Protein AF-A0A9W9PP58-F1 (afdb_monomer_lite)

Foldseek 3Di:
DVLVLVVQQLLQQQCCVVCVVVVNCVVPHNDRQVPPPCSSVVVVVLVVQQVCCVVPVDHPDQAKHKAWDWDFDDPDDPDDQDPVQVSNWDQDPVRTITGTFWMWIKGQLDDDPVQVPDPVNPPDSVLSNQEIETPDITTRPSVPCNSVCVVVVRVVVVVVVSVVVNHDYDYDDDPDDPDDDDDDPPPPPDPDPDDDD

Secondary structure (DSSP, 8-state):
-HHHHHHHHHHHHHHHHHHHHTT-GGGT-SS-GGGSTTHHHHHHHHHHHHHHHHHHS--SSTTEEEEEEEEE--TT-SS---HHHHHTPEEPTTS-EEEEEEEEEEEET---HHHHT-TTT---GGGGGGEEEEEEEEE-STTGGGGTTHHHHHHHHHHHHHHHTT-EEE-------SSS--------SS--SS---

Structure (mmCIF, N/CA/C/O backbone):
data_AF-A0A9W9PP58-F1
#
_entry.id   AF-A0A9W9PP58-F1
#
loop_
_atom_site.group_PDB
_atom_site.id
_atom_site.type_symbol
_atom_site.label_atom_id
_atom_site.label_alt_id
_atom_site.label_comp_id
_atom_site.label_asym_id
_atom_site.label_entity_id
_atom_site.label_seq_id
_atom_site.pdbx_PDB_ins_code
_atom_site.Cartn_x
_atom_site.Cartn_y
_atom_site.Cartn_z
_atom_site.occupancy
_atom_site.B_iso_or_equiv
_atom_site.auth_seq_id
_atom_site.auth_comp_id
_atom_site.auth_asym_id
_atom_site.auth_atom_id
_atom_site.pdbx_PDB_model_num
ATOM 1 N N . MET A 1 1 ? 12.770 6.954 2.298 1.00 73.44 1 MET A N 1
ATOM 2 C CA . MET A 1 1 ? 11.628 7.875 2.452 1.00 73.44 1 MET A CA 1
ATOM 3 C C . MET A 1 1 ? 11.273 8.575 1.147 1.00 73.44 1 MET A C 1
ATOM 5 O O . MET A 1 1 ? 10.207 8.297 0.633 1.00 73.44 1 MET A O 1
ATOM 9 N N . GLU A 1 2 ? 12.133 9.418 0.557 1.00 80.69 2 GLU A N 1
ATOM 10 C CA . GLU A 1 2 ? 11.811 10.077 -0.731 1.00 80.69 2 GLU A CA 1
ATOM 11 C C . GLU A 1 2 ? 11.555 9.070 -1.866 1.00 80.69 2 GLU A C 1
ATOM 13 O O . GLU A 1 2 ? 10.527 9.140 -2.529 1.00 80.69 2 GLU A O 1
ATOM 18 N N . ARG A 1 3 ? 12.417 8.051 -2.003 1.00 83.25 3 ARG A N 1
ATOM 19 C CA . ARG A 1 3 ? 12.207 6.946 -2.960 1.00 83.25 3 ARG A CA 1
ATOM 20 C C . ARG A 1 3 ? 10.898 6.187 -2.729 1.00 83.25 3 ARG A C 1
ATOM 22 O O . ARG A 1 3 ? 10.257 5.806 -3.702 1.00 83.25 3 ARG A O 1
ATOM 29 N N . ASP A 1 4 ? 10.500 6.010 -1.467 1.00 85.94 4 ASP A N 1
ATOM 30 C CA . ASP A 1 4 ? 9.260 5.317 -1.096 1.00 85.94 4 ASP A CA 1
ATOM 31 C C . ASP A 1 4 ? 8.032 6.143 -1.494 1.00 85.94 4 ASP A C 1
ATOM 33 O O . ASP A 1 4 ? 7.050 5.589 -1.972 1.00 85.94 4 ASP A O 1
ATOM 37 N N . ILE A 1 5 ? 8.093 7.473 -1.356 1.00 87.19 5 ILE A N 1
ATOM 38 C CA . ILE A 1 5 ? 7.021 8.378 -1.797 1.00 87.19 5 ILE A CA 1
ATOM 39 C C . ILE A 1 5 ? 6.877 8.311 -3.307 1.00 87.19 5 ILE A C 1
ATOM 41 O O . ILE A 1 5 ? 5.770 8.105 -3.798 1.00 87.19 5 ILE A O 1
ATOM 45 N N . THR A 1 6 ? 7.983 8.457 -4.038 1.00 89.69 6 THR A N 1
ATOM 46 C CA . THR A 1 6 ? 7.958 8.384 -5.500 1.00 89.69 6 THR A CA 1
ATOM 47 C C . THR A 1 6 ? 7.423 7.030 -5.955 1.00 89.69 6 THR A C 1
ATOM 49 O O . THR A 1 6 ? 6.577 6.989 -6.843 1.00 89.69 6 THR A O 1
ATOM 52 N N . PHE A 1 7 ? 7.839 5.937 -5.304 1.00 89.38 7 PHE A N 1
ATOM 53 C CA . PHE A 1 7 ? 7.316 4.599 -5.575 1.00 89.38 7 PHE A CA 1
ATOM 54 C C . PHE A 1 7 ? 5.805 4.511 -5.330 1.00 89.38 7 PHE A C 1
ATOM 56 O O . PHE A 1 7 ? 5.073 4.059 -6.206 1.00 89.38 7 PHE A O 1
ATOM 63 N N . ILE A 1 8 ? 5.321 4.959 -4.168 1.00 89.06 8 ILE A N 1
ATOM 64 C CA . ILE A 1 8 ? 3.900 4.888 -3.803 1.00 89.06 8 ILE A CA 1
ATOM 65 C C . ILE A 1 8 ? 3.042 5.716 -4.762 1.00 89.06 8 ILE A C 1
ATOM 67 O O . ILE A 1 8 ? 2.027 5.222 -5.249 1.00 89.06 8 ILE A O 1
ATOM 71 N N . VAL A 1 9 ? 3.443 6.957 -5.049 1.00 90.62 9 VAL A N 1
ATOM 72 C CA . VAL A 1 9 ? 2.706 7.853 -5.955 1.00 90.62 9 VAL A CA 1
ATOM 73 C C . VAL A 1 9 ? 2.684 7.275 -7.370 1.00 90.62 9 VAL A C 1
ATOM 75 O O . VAL A 1 9 ? 1.607 7.121 -7.939 1.00 90.62 9 VAL A O 1
ATOM 78 N N . SER A 1 10 ? 3.841 6.855 -7.892 1.00 91.25 10 SER A N 1
ATOM 79 C CA . SER A 1 10 ? 3.945 6.220 -9.212 1.00 91.25 10 SER A CA 1
ATOM 80 C C . SER A 1 10 ? 3.099 4.945 -9.303 1.00 91.25 10 SER A C 1
ATOM 82 O O . SER A 1 10 ? 2.363 4.740 -10.265 1.00 91.25 10 SER A O 1
ATOM 84 N N . THR A 1 11 ? 3.116 4.116 -8.257 1.00 89.75 11 THR A N 1
ATOM 85 C CA . THR A 1 11 ? 2.314 2.888 -8.176 1.00 89.75 11 THR A CA 1
ATOM 86 C C . THR A 1 11 ? 0.814 3.181 -8.142 1.00 89.75 11 THR A C 1
ATOM 88 O O . THR A 1 11 ? 0.031 2.447 -8.734 1.00 89.75 11 THR A O 1
ATOM 91 N N . PHE A 1 12 ? 0.377 4.251 -7.476 1.00 89.44 12 PHE A N 1
ATOM 92 C CA . PHE A 1 12 ? -1.016 4.686 -7.551 1.00 89.44 12 PHE A CA 1
ATOM 93 C C . PHE A 1 12 ? -1.401 5.091 -8.976 1.00 89.44 12 PHE A C 1
ATOM 95 O O . PHE A 1 12 ? -2.409 4.611 -9.501 1.00 89.44 12 PHE A O 1
ATOM 102 N N . ASP A 1 13 ? -0.581 5.922 -9.617 1.00 90.50 13 ASP A N 1
ATOM 103 C CA . ASP A 1 13 ? -0.811 6.394 -10.983 1.00 90.50 13 ASP A CA 1
ATOM 104 C C . ASP A 1 13 ? -0.872 5.247 -11.996 1.00 90.50 13 ASP A C 1
ATOM 106 O O . ASP A 1 13 ? -1.750 5.226 -12.863 1.00 90.50 13 ASP A O 1
ATOM 110 N N . SER A 1 14 ? -0.028 4.229 -11.814 1.00 88.06 14 SER A N 1
ATOM 111 C CA . SER A 1 14 ? 0.052 3.045 -12.679 1.00 88.06 14 SER A CA 1
ATOM 112 C C . SER A 1 14 ? -1.235 2.220 -12.721 1.00 88.06 14 SER A C 1
ATOM 114 O O . SER A 1 14 ? -1.504 1.501 -13.688 1.00 88.06 14 SER A O 1
ATOM 116 N N . THR A 1 15 ? -2.082 2.328 -11.699 1.00 86.69 15 THR A N 1
ATOM 117 C CA . THR A 1 15 ? -3.359 1.603 -11.651 1.00 86.69 15 THR A CA 1
ATOM 118 C C . THR A 1 15 ? -4.527 2.344 -12.286 1.00 86.69 15 THR A C 1
ATOM 120 O O . THR A 1 15 ? -5.534 1.704 -12.589 1.00 86.69 15 THR A O 1
ATOM 123 N N . LEU A 1 16 ? -4.426 3.659 -12.512 1.00 86.44 16 LEU A N 1
ATOM 124 C CA . LEU A 1 16 ? -5.565 4.465 -12.961 1.00 86.44 16 LEU A CA 1
ATOM 125 C C . LEU A 1 16 ? -6.105 3.985 -14.309 1.00 86.44 16 LEU A C 1
ATOM 127 O O . LEU A 1 16 ? -7.314 3.838 -14.471 1.00 86.44 16 LEU A O 1
ATOM 131 N N . GLN A 1 17 ? -5.211 3.644 -15.241 1.00 86.50 17 GLN A N 1
ATOM 132 C CA . GLN A 1 17 ? -5.600 3.079 -16.533 1.00 86.50 17 GLN A CA 1
ATOM 133 C C . GLN A 1 17 ? -6.333 1.741 -16.373 1.00 86.50 17 GLN A C 1
ATOM 135 O O . GLN A 1 17 ? -7.328 1.489 -17.048 1.00 86.50 17 GLN A O 1
ATOM 140 N N . PHE A 1 18 ? -5.865 0.875 -15.471 1.00 82.06 18 PHE A N 1
ATOM 141 C CA . PHE A 1 18 ? -6.527 -0.400 -15.210 1.00 82.06 18 PHE A CA 1
ATOM 142 C C . PHE A 1 18 ? -7.922 -0.193 -14.608 1.00 82.06 18 PHE A C 1
ATOM 144 O O . PHE A 1 18 ? -8.871 -0.837 -15.051 1.00 82.06 18 PHE A O 1
ATOM 151 N N . LEU A 1 19 ? -8.057 0.723 -13.642 1.00 79.69 19 LEU A N 1
ATOM 152 C CA . LEU A 1 19 ? -9.339 1.067 -13.026 1.00 79.69 19 LEU A CA 1
ATOM 153 C C . LEU A 1 19 ? -10.335 1.623 -14.047 1.00 79.69 19 LEU A C 1
ATOM 155 O O . LEU A 1 19 ? -11.513 1.280 -13.979 1.00 79.69 19 LEU A O 1
ATOM 159 N N . ASP A 1 20 ? -9.873 2.426 -15.003 1.00 82.88 20 ASP A N 1
ATOM 160 C CA . ASP A 1 20 ? -10.704 2.933 -16.095 1.00 82.88 20 ASP A CA 1
ATOM 161 C C . ASP A 1 20 ? -11.214 1.807 -17.004 1.00 82.88 20 ASP A C 1
ATOM 163 O O . ASP A 1 20 ? -12.420 1.679 -17.216 1.00 82.88 20 ASP A O 1
ATOM 167 N N . VAL A 1 21 ? -10.321 0.902 -17.425 1.00 83.94 21 VAL A N 1
ATOM 168 C CA . VAL A 1 21 ? -10.665 -0.257 -18.269 1.00 83.94 21 VAL A CA 1
ATOM 169 C C . VAL A 1 21 ? -11.718 -1.160 -17.622 1.00 83.94 21 VAL A C 1
ATOM 171 O O . VAL A 1 21 ? -12.601 -1.665 -18.314 1.00 83.94 21 VAL A O 1
ATOM 174 N N . ILE A 1 22 ? -11.660 -1.365 -16.302 1.00 83.25 22 ILE A N 1
ATOM 175 C CA . ILE A 1 22 ? -12.649 -2.187 -15.583 1.00 83.25 22 ILE A CA 1
ATOM 176 C C . ILE A 1 22 ? -13.894 -1.398 -15.142 1.00 83.25 22 ILE A C 1
ATOM 178 O O . ILE A 1 22 ? -14.696 -1.908 -14.358 1.00 83.25 22 ILE A O 1
ATOM 182 N N . GLY A 1 23 ? -14.053 -0.146 -15.589 1.00 80.94 23 GLY A N 1
ATOM 183 C CA . GLY A 1 23 ? -15.195 0.707 -15.247 1.00 80.94 23 GLY A CA 1
ATOM 184 C C . GLY A 1 23 ? -15.252 1.121 -13.772 1.00 80.94 23 GLY A C 1
ATOM 185 O O . GLY A 1 23 ? -16.317 1.456 -13.264 1.00 80.94 23 GLY A O 1
ATOM 186 N N . SER A 1 24 ? -14.120 1.080 -13.066 1.00 77.56 24 SER A N 1
ATOM 187 C CA . SER A 1 24 ? -13.983 1.432 -11.644 1.00 77.56 24 SER A CA 1
ATOM 188 C C . SER A 1 24 ? -13.243 2.758 -11.420 1.00 77.56 24 SER A C 1
ATOM 190 O O . SER A 1 24 ? -12.770 3.019 -10.314 1.00 77.56 24 SER A O 1
ATOM 192 N N . HIS A 1 25 ? -13.156 3.625 -12.436 1.00 75.62 25 HIS A N 1
ATOM 193 C CA . HIS A 1 25 ? -12.469 4.918 -12.328 1.00 75.62 25 HIS A CA 1
ATOM 194 C C . HIS A 1 25 ? -13.045 5.813 -11.219 1.00 75.62 25 HIS A C 1
ATOM 196 O O . HIS A 1 25 ? -12.297 6.570 -10.620 1.00 75.62 25 HIS A O 1
ATOM 202 N N . GLU A 1 26 ? -14.334 5.711 -10.872 1.00 77.44 26 GLU A N 1
ATOM 203 C CA . GLU A 1 26 ? -14.942 6.493 -9.778 1.00 77.44 26 GLU A CA 1
ATOM 204 C C . GLU A 1 26 ? -14.359 6.183 -8.389 1.00 77.44 26 GLU A C 1
ATOM 206 O O . GLU A 1 26 ? -14.566 6.948 -7.441 1.00 77.44 26 GLU A O 1
ATOM 211 N N . GLN A 1 27 ? -13.652 5.056 -8.237 1.00 73.62 27 GLN A N 1
ATOM 212 C CA . GLN A 1 27 ? -13.040 4.690 -6.964 1.00 73.62 27 GLN A CA 1
ATOM 213 C C . GLN A 1 27 ? -11.951 5.685 -6.594 1.00 73.62 27 GLN A C 1
ATOM 215 O O . GLN A 1 27 ? -11.967 6.216 -5.482 1.00 73.62 27 GLN A O 1
ATOM 220 N N . TRP A 1 28 ? -11.030 5.947 -7.523 1.00 80.38 28 TRP A N 1
ATOM 221 C CA . TRP A 1 28 ? -9.882 6.817 -7.288 1.00 80.38 28 TRP A CA 1
ATOM 222 C C . TRP A 1 28 ? -9.941 8.104 -8.102 1.00 80.38 28 TRP A C 1
ATOM 224 O O . TRP A 1 28 ? -9.225 9.028 -7.761 1.00 80.38 28 TRP A O 1
ATOM 234 N N . GLY A 1 29 ? -10.809 8.228 -9.100 1.00 83.38 29 GLY A N 1
ATOM 235 C CA . GLY A 1 29 ? -10.845 9.336 -10.055 1.00 83.38 29 GLY A CA 1
ATOM 236 C C . GLY A 1 29 ? -9.852 9.151 -11.206 1.00 83.38 29 GLY A C 1
ATOM 237 O O . GLY A 1 29 ? -9.049 8.224 -11.207 1.00 83.38 29 GLY A O 1
ATOM 238 N N . SER A 1 30 ? -9.894 10.058 -12.182 1.00 85.19 30 SER A N 1
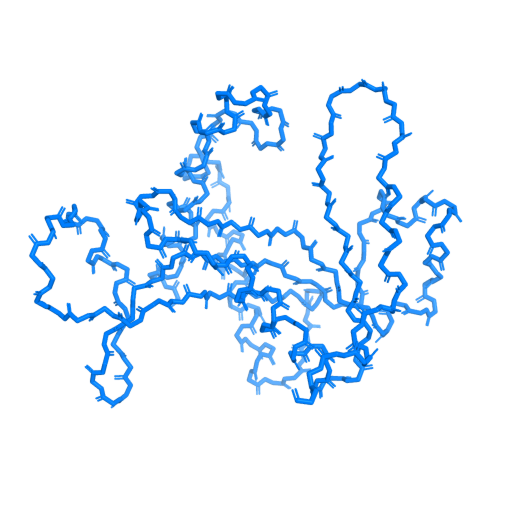ATOM 239 C CA . SER A 1 30 ? -9.046 10.024 -13.386 1.00 85.19 30 SER A CA 1
ATOM 240 C C . SER A 1 30 ? -7.800 10.912 -13.306 1.00 85.19 30 SER A C 1
ATOM 242 O O . SER A 1 30 ? -6.901 10.786 -14.131 1.00 85.19 30 SER A O 1
ATOM 244 N N . ILE A 1 31 ? -7.732 11.819 -12.327 1.00 89.06 31 ILE A N 1
ATOM 245 C CA . ILE A 1 31 ? -6.592 12.727 -12.150 1.00 89.06 31 ILE A CA 1
ATOM 246 C C . ILE A 1 31 ? -5.422 11.936 -11.553 1.00 89.06 31 ILE A C 1
ATOM 248 O O . ILE A 1 31 ? -5.609 11.345 -10.488 1.00 89.06 31 ILE A O 1
ATOM 252 N N . PRO A 1 32 ? -4.222 11.934 -12.149 1.00 90.44 32 PRO A N 1
ATOM 253 C CA . PRO A 1 32 ? -3.049 11.313 -11.541 1.00 90.44 32 PRO A CA 1
ATOM 254 C C . PRO A 1 32 ? -2.756 11.851 -10.136 1.00 90.44 32 PRO A C 1
ATOM 256 O O . PRO A 1 32 ? -2.812 13.056 -9.905 1.00 90.44 32 PRO A O 1
ATOM 259 N N . PHE A 1 33 ? -2.445 10.973 -9.190 1.00 88.75 33 PHE A N 1
ATOM 260 C CA . PHE A 1 33 ? -2.076 11.272 -7.812 1.00 88.75 33 PHE A CA 1
ATOM 261 C C . PHE A 1 33 ? -0.898 12.237 -7.705 1.00 88.75 33 PHE A C 1
ATOM 263 O O . PHE A 1 33 ? -0.947 13.120 -6.850 1.00 88.75 33 PHE A O 1
ATOM 270 N N . TYR A 1 34 ? 0.094 12.171 -8.600 1.00 88.62 34 TYR A N 1
ATOM 271 C CA . TYR A 1 34 ? 1.165 13.178 -8.632 1.00 88.62 34 TYR A CA 1
ATOM 272 C C . TYR A 1 34 ? 0.664 14.605 -8.932 1.00 88.62 34 TYR A C 1
ATOM 274 O O . TYR A 1 34 ? 1.328 15.579 -8.585 1.00 88.62 34 TYR A O 1
ATOM 282 N N . GLN A 1 35 ? -0.507 14.745 -9.564 1.00 92.12 35 GLN A N 1
ATOM 283 C CA . GLN A 1 35 ? -1.150 16.031 -9.855 1.00 92.12 35 GLN A CA 1
ATOM 284 C C . GLN A 1 35 ? -2.168 16.446 -8.779 1.00 92.12 35 GLN A C 1
ATOM 286 O O . GLN A 1 35 ? -2.711 17.552 -8.833 1.00 92.12 35 GLN A O 1
ATOM 291 N N . ARG A 1 36 ? -2.465 15.583 -7.797 1.00 89.81 36 ARG A N 1
ATOM 292 C CA . ARG A 1 36 ? -3.480 15.847 -6.766 1.00 89.81 36 ARG A CA 1
ATOM 293 C C . ARG A 1 36 ? -2.909 16.678 -5.628 1.00 89.81 36 ARG A C 1
ATOM 295 O O . ARG A 1 36 ? -2.652 16.148 -4.555 1.00 89.81 36 ARG A O 1
ATOM 302 N N . GLY A 1 37 ? -2.770 17.983 -5.851 1.00 86.44 37 GLY A N 1
ATOM 303 C CA . GLY A 1 37 ? -2.527 18.978 -4.800 1.00 86.44 37 GLY A CA 1
ATOM 304 C C . GLY A 1 37 ? -1.533 18.519 -3.726 1.00 86.44 37 GLY A C 1
ATOM 305 O O . GLY A 1 37 ? -0.350 18.338 -4.001 1.00 86.44 37 GLY A O 1
ATOM 306 N N . ASP A 1 38 ? -2.027 18.321 -2.502 1.00 87.75 38 ASP A N 1
ATOM 307 C CA . ASP A 1 38 ? -1.208 17.976 -1.338 1.00 87.75 38 ASP A CA 1
ATOM 308 C C . ASP A 1 38 ? -0.961 16.469 -1.136 1.00 87.75 38 ASP A C 1
ATOM 310 O O . ASP A 1 38 ? -0.286 16.104 -0.177 1.00 87.75 38 ASP A O 1
ATOM 314 N N . PHE A 1 39 ? -1.406 15.585 -2.038 1.00 84.12 39 PHE A N 1
ATOM 315 C CA . PHE A 1 39 ? -1.304 14.129 -1.862 1.00 84.12 39 PHE A CA 1
ATOM 316 C C . PHE A 1 39 ? 0.128 13.656 -1.569 1.00 84.12 39 PHE A C 1
ATOM 318 O O . PHE A 1 39 ? 0.357 12.918 -0.614 1.00 84.12 39 PHE A O 1
ATOM 325 N N . SER A 1 40 ? 1.129 14.117 -2.327 1.00 84.25 40 SER A N 1
ATOM 326 C CA . SER A 1 40 ? 2.530 13.747 -2.071 1.00 84.25 40 SER A CA 1
ATOM 327 C C . SER A 1 40 ? 3.032 14.239 -0.708 1.00 84.25 40 SER A C 1
ATOM 329 O O . SER A 1 40 ? 3.834 13.560 -0.067 1.00 84.25 40 SER A O 1
ATOM 331 N N . LYS A 1 41 ? 2.548 15.397 -0.238 1.00 85.88 41 LYS A N 1
ATOM 332 C CA . LYS A 1 41 ? 2.890 15.928 1.090 1.00 85.88 41 LYS A CA 1
ATOM 333 C C . LYS A 1 41 ? 2.205 15.124 2.192 1.00 85.88 41 LYS A C 1
ATOM 335 O O . LYS A 1 41 ? 2.852 14.783 3.176 1.00 85.88 41 LYS A O 1
ATOM 340 N N . GLU A 1 42 ? 0.930 14.780 2.019 1.00 84.50 42 GLU A N 1
ATOM 341 C CA . GLU A 1 42 ? 0.189 13.899 2.928 1.00 84.50 42 GLU A CA 1
ATOM 342 C C . GLU A 1 42 ? 0.849 12.522 3.026 1.00 84.50 42 GLU A C 1
ATOM 344 O O . GLU A 1 42 ? 1.019 11.995 4.125 1.00 84.50 42 GLU A O 1
ATOM 349 N N . MET A 1 43 ? 1.319 11.983 1.899 1.00 84.81 43 MET A N 1
ATOM 350 C CA . MET A 1 43 ? 2.062 10.729 1.866 1.00 84.81 43 MET A CA 1
ATOM 351 C C . MET A 1 43 ? 3.413 10.812 2.581 1.00 84.81 43 MET A C 1
ATOM 353 O O . MET A 1 43 ? 3.761 9.895 3.328 1.00 84.81 43 MET A O 1
ATOM 357 N N . LEU A 1 44 ? 4.159 11.908 2.402 1.00 85.38 44 LEU A N 1
ATOM 358 C CA . LEU A 1 44 ? 5.397 12.162 3.144 1.00 85.38 44 LEU A CA 1
ATOM 359 C C . LEU A 1 44 ? 5.138 12.205 4.653 1.00 85.38 44 LEU A C 1
ATOM 361 O O . LEU A 1 44 ? 5.827 11.519 5.408 1.00 85.38 44 LEU A O 1
ATOM 365 N N . MET A 1 45 ? 4.125 12.962 5.084 1.00 83.75 45 MET A N 1
ATOM 366 C CA . MET A 1 45 ? 3.737 13.040 6.495 1.00 83.75 45 MET A CA 1
ATOM 367 C C . MET A 1 45 ? 3.316 11.667 7.032 1.00 83.75 45 MET A C 1
ATOM 369 O O . MET A 1 45 ? 3.733 11.277 8.120 1.00 83.75 45 MET A O 1
ATOM 373 N N . GLY A 1 46 ? 2.551 10.894 6.257 1.00 83.06 46 GLY A N 1
ATOM 374 C CA . GLY A 1 46 ? 2.143 9.538 6.624 1.00 83.06 46 GLY A CA 1
ATOM 375 C C . GLY A 1 46 ? 3.321 8.575 6.798 1.00 83.06 46 GLY A C 1
ATOM 376 O O . GLY A 1 46 ? 3.348 7.809 7.762 1.00 83.06 46 GLY A O 1
ATOM 377 N N . LEU A 1 47 ? 4.325 8.639 5.916 1.00 83.06 47 LEU A N 1
ATOM 378 C CA . LEU A 1 47 ? 5.556 7.847 6.035 1.00 83.06 47 LEU A CA 1
ATOM 379 C C . LEU A 1 47 ? 6.389 8.249 7.249 1.00 83.06 47 LEU A C 1
ATOM 381 O O . LEU A 1 47 ? 6.841 7.373 7.985 1.00 83.06 47 LEU A O 1
ATOM 385 N N . GLN A 1 48 ? 6.570 9.551 7.482 1.00 84.25 48 GLN A N 1
ATOM 386 C CA . GLN A 1 48 ? 7.264 10.057 8.669 1.00 84.25 48 GLN A CA 1
ATOM 387 C C . GLN A 1 48 ? 6.581 9.576 9.946 1.00 84.25 48 GLN A C 1
ATOM 389 O O . GLN A 1 48 ? 7.247 9.069 10.845 1.00 84.25 48 GLN A O 1
ATOM 394 N N . HIS A 1 49 ? 5.251 9.653 9.982 1.00 81.25 49 HIS A N 1
ATOM 395 C CA . HIS A 1 49 ? 4.456 9.222 11.122 1.00 81.25 49 HIS A CA 1
ATOM 396 C C . HIS A 1 49 ? 4.542 7.708 11.361 1.00 81.25 49 HIS A C 1
ATOM 398 O O . HIS A 1 49 ? 4.699 7.244 12.493 1.00 81.25 49 HIS A O 1
ATOM 404 N N . SER A 1 50 ? 4.489 6.919 10.284 1.00 79.69 50 SER A N 1
ATOM 405 C CA . SER A 1 50 ? 4.671 5.467 10.347 1.00 79.69 50 SER A CA 1
ATOM 406 C C . SER A 1 50 ? 6.067 5.098 10.863 1.00 79.69 50 SER A C 1
ATOM 408 O O . SER A 1 50 ? 6.189 4.212 11.711 1.00 79.69 50 SER A O 1
ATOM 410 N N . GLU A 1 51 ? 7.120 5.781 10.408 1.00 82.31 51 GLU A N 1
ATOM 411 C CA . GLU A 1 51 ? 8.493 5.542 10.872 1.00 82.31 51 GLU A CA 1
ATOM 412 C C . GLU A 1 51 ? 8.711 5.984 12.322 1.00 82.31 51 GLU A C 1
ATOM 414 O O . GLU A 1 51 ? 9.294 5.237 13.109 1.00 82.31 51 GLU A O 1
ATOM 419 N N . GLU A 1 52 ? 8.190 7.147 12.717 1.00 80.38 52 GLU A N 1
ATOM 420 C CA . GLU A 1 52 ? 8.245 7.615 14.104 1.00 80.38 52 GLU A CA 1
ATOM 421 C C . GLU A 1 52 ? 7.591 6.600 15.040 1.00 80.38 52 GLU A C 1
ATOM 423 O O . GLU A 1 52 ? 8.173 6.215 16.057 1.00 80.38 52 GLU A O 1
ATOM 428 N N . TYR A 1 53 ? 6.418 6.083 14.674 1.00 77.00 53 TYR A N 1
ATOM 429 C CA . TYR A 1 53 ? 5.781 5.041 15.459 1.00 77.00 53 TYR A CA 1
ATOM 430 C C . TYR A 1 53 ? 6.616 3.742 15.428 1.00 77.00 53 TYR A C 1
ATOM 432 O O . TYR A 1 53 ? 6.790 3.093 16.459 1.00 77.00 53 TYR A O 1
ATOM 440 N N . ARG A 1 54 ? 7.213 3.343 14.299 1.00 77.06 54 ARG A N 1
ATOM 441 C CA . ARG A 1 54 ? 8.091 2.153 14.274 1.00 77.06 54 ARG A CA 1
ATOM 442 C C . ARG A 1 54 ? 9.240 2.268 15.291 1.00 77.06 54 ARG A C 1
ATOM 444 O O . ARG A 1 54 ? 9.594 1.268 15.908 1.00 77.06 54 ARG A O 1
ATOM 451 N N . LEU A 1 55 ? 9.787 3.470 15.479 1.00 79.00 55 LEU A N 1
ATOM 452 C CA . LEU A 1 55 ? 10.898 3.741 16.397 1.00 79.00 55 LEU A CA 1
ATOM 453 C C . LEU A 1 55 ? 10.465 3.931 17.858 1.00 79.00 55 LEU A C 1
ATOM 455 O O . LEU A 1 55 ? 11.183 3.516 18.763 1.00 79.00 55 LEU A O 1
ATOM 459 N N . THR A 1 56 ? 9.322 4.572 18.101 1.00 79.81 56 THR A N 1
ATOM 460 C CA . THR A 1 56 ? 8.932 5.046 19.445 1.00 79.81 56 THR A CA 1
ATOM 461 C C . THR A 1 56 ? 7.799 4.251 20.087 1.00 79.81 56 THR A C 1
ATOM 463 O O . THR A 1 56 ? 7.557 4.385 21.286 1.00 79.81 56 THR A O 1
ATOM 466 N N . GLY A 1 57 ? 7.058 3.461 19.307 1.00 72.31 57 GLY A N 1
ATOM 467 C CA . GLY A 1 57 ? 5.849 2.789 19.779 1.00 72.31 57 GLY A CA 1
ATOM 468 C C . GLY A 1 57 ? 4.647 3.721 20.002 1.00 72.31 57 GLY A C 1
ATOM 469 O O . GLY A 1 57 ? 3.608 3.249 20.452 1.00 72.31 57 GLY A O 1
ATOM 470 N N . ARG A 1 58 ? 4.750 5.021 19.686 1.00 68.94 58 ARG A N 1
ATOM 471 C CA . ARG A 1 58 ? 3.665 6.001 19.857 1.00 68.94 58 ARG A CA 1
ATOM 472 C C . ARG A 1 58 ? 3.109 6.441 18.508 1.00 68.94 58 ARG A C 1
ATOM 474 O O . ARG A 1 58 ? 3.873 6.724 17.594 1.00 68.94 58 ARG A O 1
ATOM 481 N N . SER A 1 59 ? 1.782 6.524 18.400 1.00 66.06 59 SER A N 1
ATOM 482 C CA . SER A 1 59 ? 1.109 7.065 17.218 1.00 66.06 59 SER A CA 1
ATOM 483 C C . SER A 1 59 ? 0.328 8.328 17.537 1.00 66.06 59 SER A C 1
ATOM 485 O O . SER A 1 59 ? -0.557 8.324 18.385 1.00 66.06 59 SER A O 1
ATOM 487 N N . ASN A 1 60 ? 0.609 9.374 16.775 1.00 64.56 60 ASN A N 1
ATOM 488 C CA . ASN A 1 60 ? -0.079 10.661 16.769 1.00 64.56 60 ASN A CA 1
ATOM 489 C C . ASN A 1 60 ? -1.186 10.726 15.687 1.00 64.56 60 ASN A C 1
ATOM 491 O O . ASN A 1 60 ? -1.970 11.670 15.683 1.00 64.56 60 ASN A O 1
ATOM 495 N N . VAL A 1 61 ? -1.277 9.740 14.775 1.00 66.88 61 VAL A N 1
ATOM 496 C CA . VAL A 1 61 ? -2.211 9.726 13.627 1.00 66.88 61 VAL A CA 1
ATOM 497 C C . VAL A 1 61 ? -2.799 8.324 13.406 1.00 66.88 61 VAL A C 1
ATOM 499 O O . VAL A 1 61 ? -2.370 7.588 12.516 1.00 66.88 61 VAL A O 1
ATOM 502 N N . ASN A 1 62 ? -3.793 7.941 14.220 1.00 71.69 62 ASN A N 1
ATOM 503 C CA . ASN A 1 62 ? -4.637 6.739 14.048 1.00 71.69 62 ASN A CA 1
ATOM 504 C C . ASN A 1 62 ? -3.876 5.446 13.681 1.00 71.69 62 ASN A C 1
ATOM 506 O O . ASN A 1 62 ? -4.349 4.661 12.862 1.00 71.69 62 ASN A O 1
ATOM 510 N N . GLY A 1 63 ? -2.651 5.274 14.189 1.00 78.31 63 GLY A N 1
ATOM 511 C CA . GLY A 1 63 ? -1.847 4.083 13.908 1.00 78.31 63 GLY A CA 1
ATOM 512 C C . GLY A 1 63 ? -1.575 3.806 12.425 1.00 78.31 63 GLY A C 1
ATOM 513 O O . GLY A 1 63 ? -1.529 2.636 12.060 1.00 78.31 63 GLY A O 1
ATOM 514 N N . LEU A 1 64 ? -1.445 4.827 11.564 1.00 82.88 64 LEU A N 1
ATOM 515 C CA . LEU A 1 64 ? -1.148 4.608 10.140 1.00 82.88 64 LEU A CA 1
ATOM 516 C C . LEU A 1 64 ? 0.168 3.836 9.962 1.00 82.88 64 LEU A C 1
ATOM 518 O O . LEU A 1 64 ? 1.211 4.264 10.461 1.00 82.88 64 LEU A O 1
ATOM 522 N N . ARG A 1 65 ? 0.114 2.739 9.202 1.00 86.00 65 ARG A N 1
ATOM 523 C CA . ARG A 1 65 ? 1.260 1.939 8.764 1.00 86.00 65 ARG A CA 1
ATOM 524 C C . ARG A 1 65 ? 1.259 1.762 7.264 1.00 86.00 65 ARG A C 1
ATOM 526 O O . ARG A 1 65 ? 0.208 1.600 6.643 1.00 86.00 65 ARG A O 1
ATOM 533 N N . ILE A 1 66 ? 2.464 1.743 6.713 1.00 87.81 66 ILE A N 1
ATOM 534 C CA . ILE A 1 66 ? 2.710 1.539 5.293 1.00 87.81 66 ILE A CA 1
ATOM 535 C C . ILE A 1 66 ? 3.609 0.316 5.158 1.00 87.81 66 ILE A C 1
ATOM 537 O O . ILE A 1 66 ? 4.724 0.302 5.674 1.00 87.81 66 ILE A O 1
ATOM 541 N N . PHE A 1 67 ? 3.114 -0.712 4.480 1.00 89.62 67 PHE A N 1
ATOM 542 C CA . PHE A 1 67 ? 3.878 -1.914 4.161 1.00 89.62 67 PHE A CA 1
ATOM 543 C C . PHE A 1 67 ? 4.269 -1.850 2.696 1.00 89.62 67 PHE A C 1
ATOM 545 O O . PHE A 1 67 ? 3.388 -1.732 1.853 1.00 89.62 67 PHE A O 1
ATOM 552 N N . ILE A 1 68 ? 5.558 -1.955 2.390 1.00 90.88 68 ILE A N 1
ATOM 553 C CA . ILE A 1 68 ? 6.057 -2.072 1.017 1.00 90.88 68 ILE A CA 1
ATOM 554 C C . ILE A 1 68 ? 6.569 -3.497 0.844 1.00 90.88 68 ILE A C 1
ATOM 556 O O . ILE A 1 68 ? 7.356 -3.981 1.658 1.00 90.88 68 ILE A O 1
ATOM 560 N N . VAL A 1 69 ? 6.100 -4.180 -0.198 1.00 91.50 69 VAL A N 1
ATOM 561 C CA . VAL A 1 69 ? 6.592 -5.509 -0.560 1.00 91.50 69 VAL A CA 1
ATOM 562 C C . VAL A 1 69 ? 7.566 -5.379 -1.719 1.00 91.50 69 VAL A C 1
ATOM 564 O O . VAL A 1 69 ? 7.281 -4.698 -2.704 1.00 91.50 69 VAL A O 1
ATOM 567 N N . GLY A 1 70 ? 8.706 -6.053 -1.600 1.00 89.50 70 GLY A N 1
ATOM 568 C CA . GLY A 1 70 ? 9.691 -6.153 -2.665 1.00 89.50 70 GLY A CA 1
ATOM 569 C C . GLY A 1 70 ? 10.007 -7.597 -3.022 1.00 89.50 70 GLY A C 1
ATOM 570 O O . GLY A 1 70 ? 9.842 -8.502 -2.202 1.00 89.50 70 GLY A O 1
ATOM 571 N N . ILE A 1 71 ? 10.461 -7.797 -4.254 1.00 88.56 71 ILE A N 1
ATOM 572 C CA . ILE A 1 71 ? 11.052 -9.049 -4.721 1.00 88.56 71 ILE A CA 1
ATOM 573 C C . ILE A 1 71 ? 12.564 -8.877 -4.804 1.00 88.56 71 ILE A C 1
ATOM 575 O O . ILE A 1 71 ? 13.045 -7.807 -5.181 1.00 88.56 71 ILE A O 1
ATOM 579 N N . GLU A 1 72 ? 13.312 -9.915 -4.440 1.00 88.31 72 GLU A N 1
ATOM 580 C CA . GLU A 1 72 ? 14.751 -9.936 -4.681 1.00 88.31 72 GLU A CA 1
ATOM 581 C C . GLU A 1 72 ? 14.993 -9.833 -6.191 1.00 88.31 72 GLU A C 1
ATOM 583 O O . GLU A 1 72 ? 14.485 -10.637 -6.975 1.00 88.31 72 GLU A O 1
ATOM 588 N N . TYR A 1 73 ? 15.718 -8.797 -6.593 1.00 79.06 73 TYR A N 1
ATOM 589 C CA . TYR A 1 73 ? 16.003 -8.494 -7.982 1.00 79.06 73 TYR A CA 1
ATOM 590 C C . TYR A 1 73 ? 17.463 -8.857 -8.262 1.00 79.06 73 TYR A C 1
ATOM 592 O O . TYR A 1 73 ? 18.364 -8.153 -7.796 1.00 79.06 73 TYR A O 1
ATOM 600 N N . PRO A 1 74 ? 17.741 -9.947 -8.995 1.00 70.00 74 PRO A N 1
ATOM 601 C CA . PRO A 1 74 ? 19.099 -10.226 -9.428 1.00 70.00 74 PRO A CA 1
ATOM 602 C C . PRO A 1 74 ? 19.510 -9.090 -10.365 1.00 70.00 74 PRO A C 1
ATOM 604 O O . PRO A 1 74 ? 18.859 -8.857 -11.381 1.00 70.00 74 PRO A O 1
ATOM 607 N N . GLY A 1 75 ? 20.568 -8.356 -10.012 1.00 59.94 75 GLY A N 1
ATOM 608 C CA . GLY A 1 75 ? 21.015 -7.139 -10.707 1.00 59.94 75 GLY A CA 1
ATOM 609 C C . GLY A 1 75 ? 21.383 -7.308 -12.192 1.00 59.94 75 GLY A C 1
ATOM 610 O O . GLY A 1 75 ? 21.777 -6.334 -12.821 1.00 59.94 75 GLY A O 1
ATOM 611 N N . GLU A 1 76 ? 21.225 -8.512 -12.749 1.00 55.88 76 GLU A N 1
ATOM 612 C CA . GLU A 1 76 ? 21.537 -8.918 -14.122 1.00 55.88 76 GLU A CA 1
ATOM 613 C C . GLU A 1 76 ? 20.337 -9.609 -14.809 1.00 55.88 76 GLU A C 1
ATOM 615 O O . GLU A 1 76 ? 20.494 -10.608 -15.508 1.00 55.88 76 GLU A O 1
ATOM 620 N N . SER A 1 77 ? 19.104 -9.142 -14.587 1.00 50.03 77 SER A N 1
ATOM 621 C CA . SER A 1 77 ? 17.953 -9.687 -15.320 1.00 50.03 77 SER A CA 1
ATOM 622 C C . SER A 1 77 ? 17.938 -9.184 -16.777 1.00 50.03 77 SER A C 1
ATOM 624 O O . SER A 1 77 ? 18.059 -7.989 -17.038 1.00 50.03 77 SER A O 1
ATOM 626 N N . THR A 1 78 ? 17.827 -10.119 -17.729 1.00 47.28 78 THR A N 1
ATOM 627 C CA . THR A 1 78 ? 17.875 -9.921 -19.193 1.00 47.28 78 THR A CA 1
ATOM 628 C C . THR A 1 78 ? 16.636 -9.222 -19.769 1.00 47.28 78 THR A C 1
ATOM 630 O O . THR A 1 78 ? 16.582 -8.961 -20.971 1.00 47.28 78 THR A O 1
ATOM 633 N N . GLU A 1 79 ? 15.620 -8.934 -18.951 1.00 52.53 79 GLU A N 1
ATOM 634 C CA . GLU A 1 79 ? 14.449 -8.189 -19.406 1.00 52.53 79 GLU A CA 1
ATOM 635 C C . GLU A 1 79 ? 14.716 -6.683 -19.287 1.00 52.53 79 GLU A C 1
ATOM 637 O O . GLU A 1 79 ? 15.126 -6.219 -18.221 1.00 52.53 79 GLU A O 1
ATOM 642 N N . PRO A 1 80 ? 14.510 -5.895 -20.359 1.00 43.91 80 PRO A N 1
ATOM 643 C CA . PRO A 1 80 ? 14.736 -4.459 -20.324 1.00 43.91 80 PRO A CA 1
ATOM 644 C C . PRO A 1 80 ? 13.692 -3.816 -19.410 1.00 43.91 80 PRO A C 1
ATOM 646 O O . PRO A 1 80 ? 12.586 -3.477 -19.827 1.00 43.91 80 PRO A O 1
ATOM 649 N N . CYS A 1 81 ? 14.034 -3.656 -18.137 1.00 50.97 81 CYS A N 1
ATOM 650 C CA . CYS A 1 81 ? 13.278 -2.808 -17.241 1.00 50.97 81 CYS A CA 1
ATOM 651 C C . CYS A 1 81 ? 13.442 -1.353 -17.704 1.00 50.97 81 CYS A C 1
ATOM 653 O O . CYS A 1 81 ? 14.560 -0.869 -17.884 1.00 50.97 81 CYS A O 1
ATOM 655 N N . ASN A 1 82 ? 12.327 -0.643 -17.902 1.00 56.34 82 ASN A N 1
ATOM 656 C CA . ASN A 1 82 ? 12.348 0.802 -18.130 1.00 56.34 82 ASN A CA 1
ATOM 657 C C . ASN A 1 82 ? 13.169 1.487 -17.023 1.00 56.34 82 ASN A C 1
ATOM 659 O O . ASN A 1 82 ? 13.074 1.101 -15.858 1.00 56.34 82 ASN A O 1
ATOM 663 N N . GLY A 1 83 ? 13.951 2.518 -17.364 1.00 56.06 83 GLY A N 1
ATOM 664 C CA . GLY A 1 83 ? 14.864 3.201 -16.429 1.00 56.06 83 GLY A CA 1
ATOM 665 C C . GLY A 1 83 ? 14.214 3.716 -15.133 1.00 56.06 83 GLY A C 1
ATOM 666 O O . GLY A 1 83 ? 14.898 3.878 -14.126 1.00 56.06 83 GLY A O 1
ATOM 667 N N . GLU A 1 84 ? 12.892 3.898 -15.121 1.00 59.72 84 GLU A N 1
ATOM 668 C CA . GLU A 1 84 ? 12.101 4.253 -13.937 1.00 59.72 84 GLU A CA 1
ATOM 669 C C . GLU A 1 84 ? 12.065 3.137 -12.875 1.00 59.72 84 GLU A C 1
ATOM 671 O O . GLU A 1 84 ? 12.115 3.430 -11.682 1.00 59.72 84 GLU A O 1
ATOM 676 N N . ILE A 1 85 ? 12.093 1.860 -13.273 1.00 64.19 85 ILE A N 1
ATOM 677 C CA . ILE A 1 85 ? 12.078 0.694 -12.368 1.00 64.19 85 ILE A CA 1
ATOM 678 C C . ILE A 1 85 ? 13.357 0.654 -11.514 1.00 64.19 85 ILE A C 1
ATOM 680 O O . ILE A 1 85 ? 13.310 0.378 -10.315 1.00 64.19 85 ILE A O 1
ATOM 684 N N . HIS A 1 86 ? 14.504 1.017 -12.098 1.00 62.28 86 HIS A N 1
ATOM 685 C CA . HIS A 1 86 ? 15.780 1.084 -11.380 1.00 62.28 86 HIS A CA 1
ATOM 686 C C . HIS A 1 86 ? 15.814 2.189 -10.314 1.00 62.28 86 HIS A C 1
ATOM 688 O O . HIS A 1 86 ? 16.557 2.072 -9.339 1.00 62.28 86 HIS A O 1
ATOM 694 N N . SER A 1 87 ? 15.001 3.242 -10.459 1.00 71.19 87 SER A N 1
ATOM 695 C CA . SER A 1 87 ? 14.976 4.364 -9.510 1.00 71.19 87 SER A CA 1
ATOM 696 C C . SER A 1 87 ? 14.413 3.979 -8.132 1.00 71.19 87 SER A C 1
ATOM 698 O O . SER A 1 87 ? 14.750 4.608 -7.124 1.00 71.19 87 SER A O 1
ATOM 700 N N . HIS A 1 88 ? 13.621 2.903 -8.077 1.00 77.56 88 HIS A N 1
ATOM 701 C CA . HIS A 1 88 ? 12.994 2.388 -6.859 1.00 77.56 88 HIS A CA 1
ATOM 702 C C . HIS A 1 88 ? 13.753 1.218 -6.221 1.00 77.56 88 HIS A C 1
ATOM 704 O O . HIS A 1 88 ? 13.303 0.680 -5.215 1.00 77.56 88 HIS A O 1
ATOM 710 N N . LEU A 1 89 ? 14.900 0.810 -6.769 1.00 81.38 89 LEU A N 1
ATOM 711 C CA . LEU A 1 89 ? 15.649 -0.329 -6.248 1.00 81.38 89 LEU A CA 1
ATOM 712 C C . LEU A 1 89 ? 16.210 -0.034 -4.845 1.00 81.38 89 LEU A C 1
ATOM 714 O O . LEU A 1 89 ? 16.917 0.956 -4.621 1.00 81.38 89 LEU A O 1
ATOM 718 N N . HIS A 1 90 ? 15.923 -0.925 -3.899 1.00 79.44 90 HIS A N 1
ATOM 719 C CA . HIS A 1 90 ? 16.468 -0.881 -2.547 1.00 79.44 90 HIS A CA 1
ATOM 720 C C . HIS A 1 90 ? 17.654 -1.829 -2.424 1.00 79.44 90 HIS A C 1
ATOM 722 O O . HIS A 1 90 ? 17.557 -2.994 -2.791 1.00 79.44 90 HIS A O 1
ATOM 728 N N . VAL A 1 91 ? 18.761 -1.343 -1.865 1.00 82.25 91 VAL A N 1
ATOM 729 C CA . VAL A 1 91 ? 19.915 -2.180 -1.515 1.00 82.25 91 VAL A CA 1
ATOM 730 C C . VAL A 1 91 ? 19.836 -2.473 -0.023 1.00 82.25 91 VAL A C 1
ATOM 732 O O . VAL A 1 91 ? 19.864 -1.549 0.793 1.00 82.25 91 VAL A O 1
ATOM 735 N N . ALA A 1 92 ? 19.692 -3.743 0.335 1.00 77.50 92 ALA A N 1
ATOM 736 C CA . ALA A 1 92 ? 19.723 -4.183 1.720 1.00 77.50 92 ALA A CA 1
ATOM 737 C C . ALA A 1 92 ? 21.161 -4.189 2.269 1.00 77.50 92 ALA A C 1
ATOM 739 O O . ALA A 1 92 ? 22.139 -4.123 1.525 1.00 77.50 92 ALA A O 1
ATOM 740 N N . ALA A 1 93 ? 21.298 -4.284 3.595 1.00 78.06 93 ALA A N 1
ATOM 741 C CA . ALA A 1 93 ? 22.600 -4.276 4.269 1.00 78.06 93 ALA A CA 1
ATOM 742 C C . ALA A 1 93 ? 23.512 -5.453 3.868 1.00 78.06 93 ALA A C 1
ATOM 744 O O . ALA A 1 93 ? 24.728 -5.362 4.000 1.00 78.06 93 ALA A O 1
ATOM 745 N N . ASP A 1 94 ? 22.929 -6.543 3.371 1.00 80.94 94 ASP A N 1
ATOM 746 C CA . ASP A 1 94 ? 23.631 -7.722 2.856 1.00 80.94 94 ASP A CA 1
ATOM 747 C C . ASP A 1 94 ? 24.022 -7.602 1.369 1.00 80.94 94 ASP A C 1
ATOM 749 O O . ASP A 1 94 ? 24.531 -8.558 0.787 1.00 80.94 94 ASP A O 1
ATOM 753 N N . GLY A 1 95 ? 23.789 -6.442 0.747 1.00 79.12 95 GLY A N 1
ATOM 754 C CA . GLY A 1 95 ? 24.098 -6.179 -0.659 1.00 79.12 95 GLY A CA 1
ATOM 755 C C . GLY A 1 95 ? 23.056 -6.706 -1.646 1.00 79.12 95 GLY A C 1
ATOM 756 O O . GLY A 1 95 ? 23.217 -6.505 -2.851 1.00 79.12 95 GLY A O 1
ATOM 757 N N . ARG A 1 96 ? 21.979 -7.351 -1.177 1.00 83.06 96 ARG A N 1
ATOM 758 C CA . ARG A 1 96 ? 20.892 -7.788 -2.058 1.00 83.06 96 ARG A CA 1
ATOM 759 C C . ARG A 1 96 ? 20.045 -6.611 -2.508 1.00 83.06 96 ARG A C 1
ATOM 761 O O . ARG A 1 96 ? 19.770 -5.682 -1.747 1.00 83.06 96 ARG A O 1
ATOM 768 N N . HIS A 1 97 ? 19.604 -6.689 -3.754 1.00 83.44 97 HIS A N 1
ATOM 769 C CA . HIS A 1 97 ? 18.732 -5.699 -4.357 1.00 83.44 97 HIS A CA 1
ATOM 770 C C . HIS A 1 97 ? 17.283 -6.165 -4.263 1.00 83.44 97 HIS A C 1
ATOM 772 O O . HIS A 1 97 ? 16.975 -7.313 -4.571 1.00 83.44 97 HIS A O 1
ATOM 778 N N . TYR A 1 98 ? 16.391 -5.268 -3.862 1.00 86.75 98 TYR A N 1
ATOM 779 C CA . TYR A 1 98 ? 14.962 -5.516 -3.770 1.00 86.75 98 TYR A CA 1
ATOM 780 C C . TYR A 1 98 ? 14.216 -4.483 -4.597 1.00 86.75 98 TYR A C 1
ATOM 782 O O . TYR A 1 98 ? 14.353 -3.277 -4.378 1.00 86.75 98 TYR A O 1
ATOM 790 N N . LEU A 1 99 ? 13.419 -4.965 -5.543 1.00 87.94 99 LEU A N 1
ATOM 791 C CA . LEU A 1 99 ? 12.526 -4.131 -6.329 1.00 87.94 99 LEU A CA 1
ATOM 792 C C . LEU A 1 99 ? 11.162 -4.086 -5.633 1.00 87.94 99 LEU A C 1
ATOM 794 O O . LEU A 1 99 ? 10.575 -5.153 -5.434 1.00 87.94 99 LEU A O 1
ATOM 798 N N . PRO A 1 100 ? 10.639 -2.909 -5.255 1.00 90.31 100 PRO A N 1
ATOM 799 C CA . PRO A 1 100 ? 9.305 -2.809 -4.691 1.00 90.31 100 PRO A CA 1
ATOM 800 C C . PRO A 1 100 ? 8.259 -3.080 -5.783 1.00 90.31 100 PRO A C 1
ATOM 802 O O . PRO A 1 100 ? 8.367 -2.596 -6.905 1.00 90.31 100 PRO A O 1
ATOM 805 N N . ILE A 1 101 ? 7.261 -3.902 -5.457 1.00 90.62 101 ILE A N 1
ATOM 806 C CA . ILE A 1 101 ? 6.243 -4.395 -6.408 1.00 90.62 101 ILE A CA 1
ATOM 807 C C . ILE A 1 101 ? 4.806 -4.124 -5.943 1.00 90.62 101 ILE A C 1
ATOM 809 O O . ILE A 1 101 ? 3.837 -4.467 -6.624 1.00 90.62 101 ILE A O 1
ATOM 813 N N . GLY A 1 102 ? 4.646 -3.538 -4.760 1.00 89.88 102 GLY A N 1
ATOM 814 C CA . GLY A 1 102 ? 3.365 -3.093 -4.236 1.00 89.88 102 GLY A CA 1
ATOM 815 C C . GLY A 1 102 ? 3.478 -2.552 -2.819 1.00 89.88 102 GLY A C 1
ATOM 816 O O . GLY A 1 102 ? 4.516 -2.676 -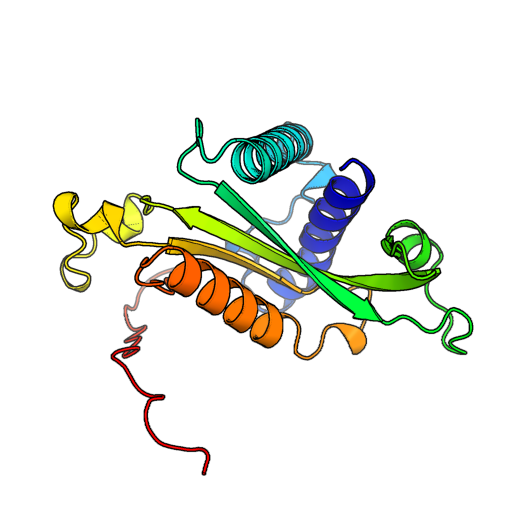2.163 1.00 89.88 102 GLY A O 1
ATOM 817 N N . PHE A 1 103 ? 2.387 -1.979 -2.329 1.00 91.56 103 PHE A N 1
ATOM 818 C CA . PHE A 1 103 ? 2.286 -1.512 -0.955 1.00 91.56 103 PHE A CA 1
ATOM 819 C C . PHE A 1 103 ? 0.870 -1.669 -0.396 1.00 91.56 103 PHE A C 1
ATOM 821 O O . PHE A 1 103 ? -0.090 -1.939 -1.122 1.00 91.56 103 PHE A O 1
ATOM 828 N N . ALA A 1 104 ? 0.742 -1.488 0.914 1.00 89.56 104 ALA A N 1
ATOM 829 C CA . ALA A 1 104 ? -0.532 -1.451 1.606 1.00 89.56 104 ALA A CA 1
ATOM 830 C C . ALA A 1 104 ? -0.551 -0.407 2.726 1.00 89.56 104 ALA A C 1
ATOM 832 O O . ALA A 1 104 ? 0.457 -0.198 3.404 1.00 89.56 104 ALA A O 1
ATOM 833 N N . PHE A 1 105 ? -1.722 0.191 2.945 1.00 86.94 105 PHE A N 1
ATOM 834 C CA . PHE A 1 105 ? -1.996 1.079 4.072 1.00 86.94 105 PHE A CA 1
ATOM 835 C C . PHE A 1 105 ? -2.856 0.389 5.107 1.00 86.94 105 PHE A C 1
ATOM 837 O O . PHE A 1 105 ? -3.913 -0.145 4.775 1.00 86.94 105 PHE A O 1
ATOM 844 N N . THR A 1 106 ? -2.453 0.462 6.370 1.00 86.25 106 THR A N 1
ATOM 845 C CA . THR A 1 106 ? -3.292 0.021 7.481 1.00 86.25 106 THR A CA 1
ATOM 846 C C . THR A 1 106 ? -3.391 1.083 8.560 1.00 86.25 106 THR A C 1
ATOM 848 O O . THR A 1 106 ? -2.514 1.933 8.682 1.00 86.25 106 THR A O 1
ATOM 851 N N . ARG A 1 107 ? -4.438 1.019 9.377 1.00 84.00 107 ARG A N 1
ATOM 852 C CA . ARG A 1 107 ? -4.634 1.884 10.540 1.00 84.00 107 ARG A CA 1
ATOM 853 C C . ARG A 1 107 ? -5.024 1.054 11.746 1.00 84.00 107 ARG A C 1
ATOM 855 O O . ARG A 1 107 ? -5.954 0.255 11.666 1.00 84.00 107 ARG A O 1
ATOM 862 N N . GLU A 1 108 ? -4.307 1.242 12.840 1.00 81.50 108 GLU A N 1
ATOM 863 C CA . GLU A 1 108 ? -4.632 0.617 14.121 1.00 81.50 108 GLU A CA 1
ATOM 864 C C . GLU A 1 108 ? -5.713 1.424 14.835 1.00 81.50 108 GLU A C 1
ATOM 866 O O . GLU A 1 108 ? -5.736 2.657 14.783 1.00 81.50 108 GLU A O 1
ATOM 871 N N . ASN A 1 109 ? -6.591 0.729 15.549 1.00 78.62 109 ASN A N 1
ATOM 872 C CA . ASN A 1 109 ? -7.587 1.322 16.436 1.00 78.62 109 ASN A CA 1
ATOM 873 C C . ASN A 1 109 ? -8.543 2.301 15.756 1.00 78.62 109 ASN A C 1
ATOM 875 O O . ASN A 1 109 ? -9.134 3.181 16.386 1.00 78.62 109 ASN A O 1
ATOM 879 N N . TRP A 1 110 ? -8.707 2.142 14.446 1.00 81.38 110 TRP A N 1
ATOM 880 C CA . TRP A 1 110 ? -9.449 3.068 13.618 1.00 81.38 110 TRP A CA 1
ATOM 881 C C . TRP A 1 110 ? -10.235 2.329 12.545 1.00 81.38 110 TRP A C 1
ATOM 883 O O . TRP A 1 110 ? -9.775 1.355 11.962 1.00 81.38 110 TRP A O 1
ATOM 893 N N . ALA A 1 111 ? -11.423 2.846 12.254 1.00 75.62 111 ALA A N 1
ATOM 894 C CA . ALA A 1 111 ? -12.233 2.440 11.121 1.00 75.62 111 ALA A CA 1
ATOM 895 C C . ALA A 1 111 ? -12.940 3.680 10.554 1.00 75.62 111 ALA A C 1
ATOM 897 O O . ALA A 1 111 ? -13.307 4.575 11.332 1.00 75.62 111 ALA A O 1
ATOM 898 N N . PRO A 1 112 ? -13.167 3.752 9.232 1.00 75.94 112 PRO A N 1
ATOM 899 C CA . PRO A 1 112 ? -13.874 4.871 8.632 1.00 75.94 112 PRO A CA 1
ATOM 900 C C . PRO A 1 112 ? -15.335 4.898 9.097 1.00 75.94 112 PRO A C 1
A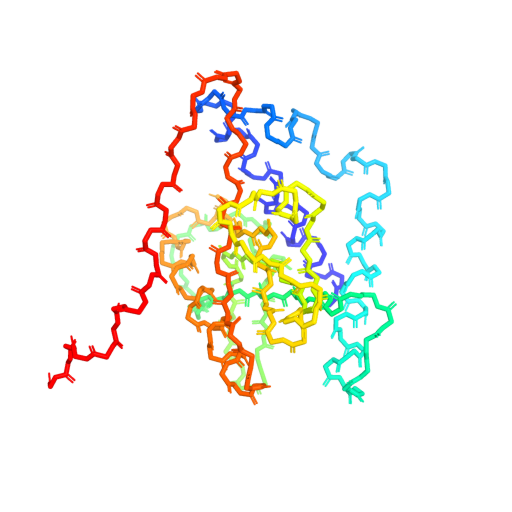TOM 902 O O . PRO A 1 112 ? -15.923 3.874 9.451 1.00 75.94 112 PRO A O 1
ATOM 905 N N . ALA A 1 113 ? -15.961 6.077 9.064 1.00 77.88 113 ALA A N 1
ATOM 906 C CA . ALA A 1 113 ? -17.355 6.240 9.487 1.00 77.88 113 ALA A CA 1
ATOM 907 C C . ALA A 1 113 ? -18.319 5.316 8.717 1.00 77.88 113 ALA A C 1
ATOM 909 O O . ALA A 1 113 ? -19.276 4.809 9.294 1.00 77.88 113 ALA A O 1
ATOM 910 N N . SER A 1 114 ? -18.021 5.044 7.443 1.00 70.62 114 SER A N 1
ATOM 911 C CA . SER A 1 114 ? -18.768 4.119 6.582 1.00 70.62 114 SER A CA 1
ATOM 912 C C . SER A 1 114 ? -18.694 2.653 7.012 1.00 70.62 114 SER A C 1
ATOM 914 O O . SER A 1 114 ? -19.565 1.882 6.620 1.00 70.62 114 SER A O 1
ATOM 916 N N . VAL A 1 115 ? -17.661 2.264 7.767 1.00 75.00 115 VAL A N 1
ATOM 917 C CA . VAL A 1 115 ? -17.529 0.948 8.410 1.00 75.00 115 VAL A CA 1
ATOM 918 C C . VAL A 1 115 ? -18.308 0.935 9.714 1.00 75.00 115 VAL A C 1
ATOM 920 O O . VAL A 1 115 ? -19.124 0.046 9.942 1.00 75.00 115 VAL A O 1
ATOM 923 N N . LYS A 1 116 ? -18.088 1.951 10.558 1.00 73.69 116 LYS A N 1
ATOM 924 C CA . LYS A 1 116 ? -18.733 2.061 11.874 1.00 73.69 116 LYS A CA 1
ATOM 925 C C . LYS A 1 116 ? -20.259 2.127 11.775 1.00 73.69 116 LYS A C 1
ATOM 927 O O . LYS A 1 116 ? -20.950 1.636 12.659 1.00 73.69 116 LYS A O 1
ATOM 932 N N . SER A 1 117 ? -20.787 2.715 10.702 1.00 75.00 117 SER A N 1
ATOM 933 C CA . SER A 1 117 ? -22.228 2.824 10.470 1.00 75.00 117 SER A CA 1
ATOM 934 C C . SER A 1 117 ? -22.887 1.526 9.994 1.00 75.00 117 SER A C 1
ATOM 936 O O . SER A 1 117 ? -24.111 1.499 9.872 1.00 75.00 117 SER A O 1
ATOM 938 N N . GLN A 1 118 ? -22.130 0.451 9.724 1.00 72.00 118 GLN A N 1
ATOM 939 C CA . GLN A 1 118 ? -22.703 -0.816 9.267 1.00 72.00 118 GLN A CA 1
ATOM 940 C C . GLN A 1 118 ? -23.167 -1.677 10.452 1.00 72.00 118 GLN A C 1
ATOM 942 O O . GLN A 1 118 ? -22.337 -2.246 11.166 1.00 72.00 118 GLN A O 1
ATOM 947 N N . PRO A 1 119 ? -24.488 -1.863 10.647 1.00 70.69 119 PRO A N 1
ATOM 948 C CA . PRO A 1 119 ? -25.020 -2.525 11.840 1.00 70.69 119 PRO A CA 1
ATOM 949 C C . PRO A 1 119 ? -24.631 -4.008 11.943 1.00 70.69 119 PRO A C 1
ATOM 951 O O . PRO A 1 119 ? -24.586 -4.559 13.039 1.00 70.69 119 PRO A O 1
ATOM 954 N N . HIS A 1 120 ? -24.311 -4.661 10.822 1.00 72.50 120 HIS A N 1
ATOM 955 C CA . HIS A 1 120 ? -23.920 -6.073 10.794 1.00 72.50 120 HIS A CA 1
ATOM 956 C C . HIS A 1 120 ? -22.451 -6.320 11.173 1.00 72.50 120 HIS A C 1
ATOM 958 O O . HIS A 1 120 ? -22.106 -7.456 11.489 1.00 72.50 120 HIS A O 1
ATOM 964 N N . LEU A 1 121 ? -21.593 -5.292 11.157 1.00 65.44 121 LEU A N 1
ATOM 965 C CA . LEU A 1 121 ? -20.176 -5.433 11.513 1.00 65.44 121 LEU A CA 1
ATOM 966 C C . LEU A 1 121 ? -19.939 -5.368 13.029 1.00 65.44 121 LEU A C 1
ATOM 968 O O . LEU A 1 121 ? -18.883 -5.791 13.484 1.00 65.44 121 LEU A O 1
ATOM 972 N N . GLN A 1 122 ? -20.912 -4.874 13.809 1.00 66.12 122 GLN A N 1
ATOM 973 C CA . GLN A 1 122 ? -20.853 -4.775 15.279 1.00 66.12 122 GLN A CA 1
ATOM 974 C C . GLN A 1 122 ? -19.529 -4.185 15.811 1.00 66.12 122 GLN A C 1
ATOM 976 O O . GLN A 1 122 ? -19.012 -4.602 16.850 1.00 66.12 122 GLN A O 1
ATOM 981 N N . ILE A 1 123 ? -18.963 -3.204 15.099 1.00 64.94 123 ILE A N 1
ATOM 982 C CA . ILE A 1 123 ? -17.727 -2.531 15.510 1.00 64.94 123 ILE A CA 1
ATOM 983 C C . ILE A 1 123 ? -18.082 -1.540 16.617 1.00 64.94 123 ILE A C 1
ATOM 985 O O . ILE A 1 123 ? -18.407 -0.380 16.377 1.00 64.94 123 ILE A O 1
ATOM 989 N N . LEU A 1 124 ? -18.062 -2.040 17.849 1.00 62.38 124 LEU A N 1
ATOM 990 C CA . LEU A 1 124 ? -18.160 -1.231 19.057 1.00 62.38 124 LEU A CA 1
ATOM 991 C C . LEU A 1 124 ? -16.859 -0.447 19.235 1.00 62.38 124 LEU A C 1
ATOM 993 O O . LEU A 1 124 ? -15.775 -1.015 19.103 1.00 62.38 124 LEU A O 1
ATOM 997 N N . GLU A 1 125 ? -16.949 0.835 19.593 1.00 64.62 125 GLU A N 1
ATOM 998 C CA . GLU A 1 125 ? -15.757 1.661 19.844 1.00 64.62 125 GLU A CA 1
ATOM 999 C C . GLU A 1 125 ? -14.853 1.069 20.933 1.00 64.62 125 GLU A C 1
ATOM 1001 O O . GLU A 1 125 ? -13.633 1.161 20.835 1.00 64.62 125 GLU A O 1
ATOM 1006 N N . ALA A 1 126 ? -15.442 0.362 21.903 1.00 54.84 126 ALA A N 1
ATOM 1007 C CA . ALA A 1 126 ? -14.726 -0.372 22.945 1.00 54.84 126 ALA A CA 1
ATOM 1008 C C . ALA A 1 126 ? -13.808 -1.492 22.411 1.00 54.84 126 ALA A C 1
ATOM 1010 O O . ALA A 1 126 ? -12.855 -1.861 23.087 1.00 54.84 126 ALA A O 1
ATOM 1011 N N . ASN A 1 127 ? -14.067 -2.011 21.206 1.00 63.84 127 ASN A N 1
ATOM 1012 C CA . ASN A 1 127 ? -13.279 -3.077 20.582 1.00 63.84 127 ASN A CA 1
ATOM 1013 C C . ASN A 1 127 ? -12.265 -2.546 19.558 1.00 63.84 127 ASN A C 1
ATOM 1015 O O . ASN A 1 127 ? -11.496 -3.335 19.017 1.00 63.84 127 ASN A O 1
ATOM 1019 N N . LEU A 1 128 ? -12.244 -1.231 19.282 1.00 64.94 128 LEU A N 1
ATOM 1020 C CA . LEU A 1 128 ? -11.292 -0.642 18.335 1.00 64.94 128 LEU A CA 1
ATOM 1021 C C . LEU A 1 128 ? -9.845 -0.926 18.726 1.00 64.94 128 LEU A C 1
ATOM 1023 O O . LEU A 1 128 ? -9.067 -1.183 17.823 1.00 64.94 128 LEU A O 1
ATOM 1027 N N . GLY A 1 129 ? -9.535 -0.998 20.025 1.00 62.53 129 GLY A N 1
ATOM 1028 C CA . GLY A 1 129 ? -8.211 -1.341 20.564 1.00 62.53 129 GLY A CA 1
ATOM 1029 C C . GLY A 1 129 ? -7.581 -2.639 20.035 1.00 62.53 129 GLY A C 1
ATOM 1030 O O . GLY A 1 129 ? -6.373 -2.814 20.147 1.00 62.53 129 GLY A O 1
ATOM 1031 N N . ASP A 1 130 ? -8.389 -3.529 19.452 1.00 67.88 130 ASP A N 1
ATOM 1032 C CA . ASP A 1 130 ? -7.941 -4.798 18.888 1.00 67.88 130 ASP A CA 1
ATOM 1033 C C . ASP A 1 130 ? -7.920 -4.783 17.350 1.00 67.88 130 ASP A C 1
ATOM 1035 O O . ASP A 1 130 ? -7.710 -5.837 16.762 1.00 67.88 130 ASP A O 1
ATOM 1039 N N . PHE A 1 131 ? -8.211 -3.675 16.660 1.00 72.88 131 PHE A N 1
ATOM 1040 C CA . PHE A 1 131 ? -8.483 -3.708 15.219 1.00 72.88 131 PHE A CA 1
ATOM 1041 C C . PHE A 1 131 ? -7.413 -3.044 14.359 1.00 72.88 131 PHE A C 1
ATOM 1043 O O . PHE A 1 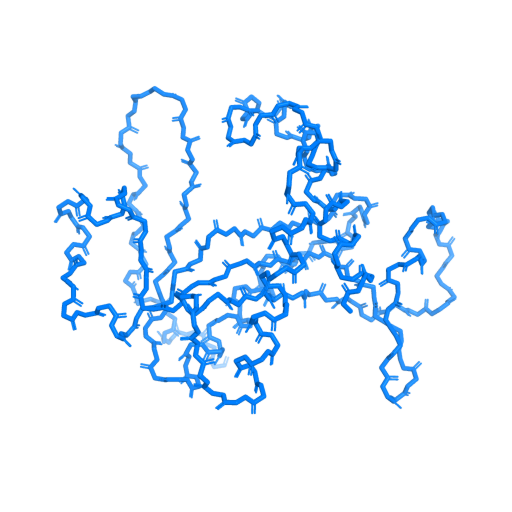131 ? -7.087 -1.869 14.518 1.00 72.88 131 PHE A O 1
ATOM 1050 N N . LEU A 1 132 ? -6.983 -3.788 13.338 1.00 78.56 132 LEU A N 1
ATOM 1051 C CA . LEU A 1 132 ? -6.161 -3.289 12.241 1.00 78.56 132 LEU A CA 1
ATOM 1052 C C . LEU A 1 132 ? -7.007 -3.176 10.970 1.00 78.56 132 LEU A C 1
ATOM 1054 O O . LEU A 1 132 ? -7.392 -4.193 10.392 1.00 78.56 132 LEU A O 1
ATOM 1058 N N . HIS A 1 133 ? -7.292 -1.949 10.537 1.00 81.81 133 HIS A N 1
ATOM 1059 C CA . HIS A 1 133 ? -8.053 -1.652 9.326 1.00 81.81 133 HIS A CA 1
ATOM 1060 C C . HIS A 1 133 ? -7.130 -1.537 8.113 1.00 81.81 133 HIS A C 1
ATOM 1062 O O . HIS A 1 133 ? -6.261 -0.670 8.081 1.00 81.81 133 HIS A O 1
ATOM 1068 N N . LEU A 1 134 ? -7.349 -2.362 7.090 1.00 84.06 134 LEU A N 1
ATOM 1069 C CA . LEU A 1 134 ? -6.690 -2.243 5.789 1.00 84.06 134 LEU A CA 1
ATOM 1070 C C . LEU A 1 134 ? -7.395 -1.186 4.928 1.00 84.06 134 LEU A C 1
ATOM 1072 O O . LEU A 1 134 ? -8.538 -1.376 4.533 1.00 84.06 134 LEU A O 1
ATOM 1076 N N . GLU A 1 135 ? -6.707 -0.092 4.617 1.00 83.19 135 GLU A N 1
ATOM 1077 C CA . GLU A 1 135 ? -7.250 1.022 3.833 1.00 83.19 135 GLU A CA 1
ATOM 1078 C C . GLU A 1 135 ? -7.057 0.827 2.325 1.00 83.19 135 GLU A C 1
ATOM 1080 O O . GLU A 1 135 ? -7.984 1.055 1.551 1.00 83.19 135 GLU A O 1
ATOM 1085 N N . ALA A 1 136 ? -5.883 0.355 1.900 1.00 85.12 136 ALA A N 1
ATOM 1086 C CA . ALA A 1 136 ? -5.606 0.060 0.497 1.00 85.12 136 ALA A CA 1
ATOM 1087 C C . ALA A 1 136 ? -4.532 -1.023 0.355 1.00 85.12 136 ALA A C 1
ATOM 1089 O O . ALA A 1 136 ? -3.630 -1.117 1.186 1.00 85.12 136 ALA A O 1
ATOM 1090 N N . ILE A 1 137 ? -4.611 -1.801 -0.727 1.00 90.25 137 ILE A N 1
ATOM 1091 C CA . ILE A 1 137 ? -3.516 -2.624 -1.259 1.00 90.25 137 ILE A CA 1
ATOM 1092 C C . ILE A 1 137 ? -3.370 -2.256 -2.723 1.00 90.25 137 ILE A C 1
ATOM 1094 O O . ILE A 1 137 ? -4.352 -2.302 -3.465 1.00 90.25 137 ILE A O 1
ATOM 1098 N N . VAL A 1 138 ? -2.153 -1.931 -3.138 1.00 90.00 138 VAL A N 1
ATOM 1099 C CA . VAL A 1 138 ? -1.854 -1.540 -4.513 1.00 90.00 138 VAL A CA 1
ATOM 1100 C C . VAL A 1 138 ? -0.654 -2.341 -4.996 1.00 90.00 138 VAL A C 1
ATOM 1102 O O . VAL A 1 138 ? 0.373 -2.404 -4.324 1.00 90.00 138 VAL A O 1
ATOM 1105 N N . ALA A 1 139 ? -0.801 -2.997 -6.144 1.00 90.62 139 ALA A N 1
ATOM 1106 C CA . ALA A 1 139 ? 0.275 -3.720 -6.809 1.00 90.62 139 ALA A CA 1
ATOM 1107 C C . ALA A 1 139 ? 0.739 -2.899 -8.013 1.00 90.62 139 ALA A C 1
ATOM 1109 O O . ALA A 1 139 ? -0.100 -2.466 -8.804 1.00 90.62 139 ALA A O 1
ATOM 1110 N N . ASP A 1 140 ? 2.048 -2.707 -8.158 1.00 87.75 140 ASP A N 1
ATOM 1111 C CA . ASP A 1 140 ? 2.595 -1.823 -9.184 1.00 87.75 140 ASP A CA 1
ATOM 1112 C C . ASP A 1 140 ? 2.437 -2.424 -10.579 1.00 87.75 140 ASP A C 1
ATOM 1114 O O . ASP A 1 140 ? 2.961 -3.500 -10.875 1.00 87.75 140 ASP A O 1
ATOM 1118 N N . THR A 1 141 ? 1.680 -1.756 -11.450 1.00 86.12 141 THR A N 1
ATOM 1119 C CA . THR A 1 141 ? 1.411 -2.281 -12.785 1.00 86.12 141 THR A CA 1
ATOM 1120 C C . THR A 1 141 ? 2.614 -2.164 -13.724 1.00 86.12 141 THR A C 1
ATOM 1122 O O . THR A 1 141 ? 2.694 -2.961 -14.667 1.00 86.12 141 THR A O 1
ATOM 1125 N N . HIS A 1 142 ? 3.575 -1.277 -13.433 1.00 85.44 142 HIS A N 1
ATOM 1126 C CA . HIS A 1 142 ? 4.778 -1.075 -14.246 1.00 85.44 142 HIS A CA 1
ATOM 1127 C C . HIS A 1 142 ? 5.679 -2.311 -14.286 1.00 85.44 142 HIS A C 1
ATOM 1129 O O . HIS A 1 142 ? 6.251 -2.628 -15.326 1.00 85.44 142 HIS A O 1
ATOM 1135 N N . VAL A 1 143 ? 5.758 -3.064 -13.184 1.00 82.50 143 VAL A N 1
ATOM 1136 C CA . VAL A 1 143 ? 6.615 -4.260 -13.076 1.00 82.50 143 VAL A CA 1
ATOM 1137 C C . VAL A 1 143 ? 5.983 -5.523 -13.685 1.00 82.50 143 VAL A C 1
ATOM 1139 O O . VAL A 1 143 ? 6.455 -6.640 -13.468 1.00 82.50 143 VAL A O 1
ATOM 1142 N N . GLY A 1 144 ? 4.886 -5.384 -14.438 1.00 83.62 144 GLY A N 1
ATOM 1143 C CA . GLY A 1 144 ? 4.308 -6.481 -15.214 1.00 83.62 144 GLY A CA 1
ATOM 1144 C C . GLY A 1 144 ? 3.934 -7.697 -14.359 1.00 83.62 144 GLY A C 1
ATOM 1145 O O . GLY A 1 144 ? 3.178 -7.588 -13.391 1.00 83.62 144 GLY A O 1
ATOM 1146 N N . SER A 1 145 ? 4.439 -8.874 -14.731 1.00 84.19 145 SER A N 1
ATOM 1147 C CA . SER A 1 145 ? 4.182 -10.141 -14.035 1.00 84.19 145 SER A CA 1
ATOM 1148 C C . SER A 1 145 ? 4.868 -10.249 -12.669 1.00 84.19 145 SER A C 1
ATOM 1150 O O . SER A 1 145 ? 4.400 -11.044 -11.851 1.00 84.19 145 SER A O 1
ATOM 1152 N N . LEU A 1 146 ? 5.898 -9.440 -12.381 1.00 84.19 146 LEU A N 1
ATOM 1153 C CA . LEU A 1 146 ? 6.639 -9.482 -11.111 1.00 84.19 146 LEU A CA 1
ATOM 1154 C C . LEU A 1 146 ? 5.754 -9.143 -9.905 1.00 84.19 146 LEU A C 1
ATOM 1156 O O . LEU A 1 146 ? 5.997 -9.624 -8.804 1.00 84.19 146 LEU A O 1
ATOM 1160 N N . ARG A 1 147 ? 4.669 -8.384 -10.112 1.00 85.50 147 ARG A N 1
ATOM 1161 C CA . ARG A 1 147 ? 3.694 -8.052 -9.058 1.00 85.50 147 ARG A CA 1
ATOM 1162 C C . ARG A 1 147 ? 2.807 -9.223 -8.628 1.00 85.50 147 ARG A C 1
ATOM 1164 O O . ARG A 1 147 ? 2.024 -9.093 -7.683 1.00 85.50 147 ARG A O 1
ATOM 1171 N N . ARG A 1 148 ? 2.841 -10.361 -9.335 1.00 87.50 148 ARG A N 1
ATOM 1172 C CA . ARG A 1 148 ? 2.011 -11.525 -8.991 1.00 87.50 148 ARG A CA 1
ATOM 1173 C C . ARG A 1 148 ? 2.372 -12.013 -7.590 1.00 87.50 148 ARG A C 1
ATOM 1175 O O . ARG A 1 148 ? 3.526 -12.255 -7.275 1.00 87.50 148 ARG A O 1
ATOM 1182 N N . GLY A 1 149 ? 1.356 -12.161 -6.744 1.00 87.19 149 GLY A N 1
ATOM 1183 C CA . GLY A 1 149 ? 1.540 -12.552 -5.345 1.00 87.19 149 GLY A CA 1
ATOM 1184 C C . GLY A 1 149 ? 1.803 -11.392 -4.378 1.00 87.19 149 GLY A C 1
ATOM 1185 O O . GLY A 1 149 ? 1.717 -11.626 -3.174 1.00 87.19 149 GLY A O 1
ATOM 1186 N N . ALA A 1 150 ? 2.003 -10.152 -4.853 1.00 88.19 150 ALA A N 1
ATOM 1187 C CA . ALA A 1 150 ? 2.224 -8.983 -3.992 1.00 88.19 150 ALA A CA 1
ATOM 1188 C C . ALA A 1 150 ? 1.108 -8.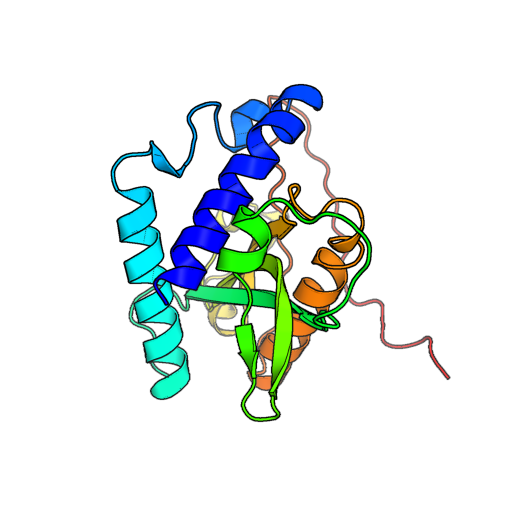808 -2.948 1.00 88.19 150 ALA A C 1
ATOM 1190 O O . ALA A 1 150 ? 1.383 -8.691 -1.758 1.00 88.19 150 ALA A O 1
ATOM 1191 N N . GLY A 1 151 ? -0.161 -8.894 -3.364 1.00 87.62 151 GLY A N 1
ATOM 1192 C CA . GLY A 1 151 ? -1.300 -8.789 -2.444 1.00 87.62 151 GLY A CA 1
ATOM 1193 C C . GLY A 1 151 ? -1.329 -9.892 -1.379 1.00 87.62 151 GLY A C 1
ATOM 1194 O O . GLY A 1 151 ? -1.604 -9.619 -0.215 1.00 87.62 151 GLY A O 1
ATOM 1195 N N . VAL A 1 152 ? -0.985 -11.133 -1.744 1.00 89.00 152 VAL A N 1
ATOM 1196 C CA . VAL A 1 152 ? -0.919 -12.255 -0.790 1.00 89.00 152 VAL A CA 1
ATOM 1197 C C . VAL A 1 152 ? 0.214 -12.044 0.212 1.00 89.00 152 VAL A C 1
ATOM 1199 O O . VAL A 1 152 ? 0.012 -12.249 1.409 1.00 89.00 152 VAL A O 1
ATOM 1202 N N . ALA A 1 153 ? 1.387 -11.619 -0.260 1.00 88.06 153 ALA A N 1
ATOM 1203 C CA . ALA A 1 153 ? 2.529 -11.312 0.592 1.00 88.06 153 ALA A CA 1
ATOM 1204 C C . ALA A 1 153 ? 2.218 -10.161 1.565 1.00 88.06 153 ALA A C 1
ATOM 1206 O O . ALA A 1 153 ? 2.475 -10.296 2.759 1.00 88.06 153 ALA A O 1
ATOM 1207 N N . LEU A 1 154 ? 1.578 -9.087 1.088 1.00 89.69 154 LEU A N 1
ATOM 1208 C CA . LEU A 1 154 ? 1.149 -7.960 1.920 1.00 89.69 154 LEU A CA 1
ATOM 1209 C C . LEU A 1 154 ? 0.136 -8.393 2.985 1.00 89.69 154 LEU A C 1
ATOM 1211 O O . LEU A 1 154 ? 0.329 -8.093 4.158 1.00 89.69 154 LEU A O 1
ATOM 1215 N N . ILE A 1 155 ? -0.899 -9.159 2.621 1.00 89.19 155 ILE A N 1
ATOM 1216 C CA . ILE A 1 155 ? -1.891 -9.663 3.588 1.00 89.19 155 ILE A CA 1
ATOM 1217 C C . ILE A 1 155 ? -1.229 -10.543 4.656 1.00 89.19 155 ILE A C 1
ATOM 1219 O O . ILE A 1 155 ? -1.582 -10.448 5.832 1.00 89.19 155 ILE A O 1
ATOM 1223 N N . ARG A 1 156 ? -0.275 -11.400 4.268 1.00 88.50 156 ARG A N 1
ATOM 1224 C CA . ARG A 1 156 ? 0.484 -12.224 5.221 1.00 88.50 156 ARG A CA 1
ATOM 1225 C C . ARG A 1 156 ? 1.305 -11.353 6.171 1.00 88.50 156 ARG A C 1
ATOM 1227 O O . ARG A 1 156 ? 1.142 -11.492 7.378 1.00 88.50 156 ARG A O 1
ATOM 1234 N N . GLY A 1 157 ? 2.079 -10.403 5.643 1.00 85.81 157 GLY A N 1
ATOM 1235 C CA . GLY A 1 157 ? 2.879 -9.481 6.455 1.00 85.81 157 GLY A CA 1
ATOM 1236 C C . GLY A 1 157 ? 2.035 -8.650 7.425 1.00 85.81 157 GLY A C 1
ATOM 1237 O O . GLY A 1 157 ? 2.372 -8.541 8.600 1.00 85.81 157 GLY A O 1
ATOM 1238 N N . ILE A 1 158 ? 0.887 -8.142 6.972 1.00 87.69 158 ILE A N 1
ATOM 1239 C CA . ILE A 1 158 ? -0.071 -7.400 7.806 1.00 87.69 158 ILE A CA 1
ATOM 1240 C C . ILE A 1 158 ? -0.660 -8.290 8.907 1.00 87.69 158 ILE A C 1
ATOM 1242 O O . ILE A 1 158 ? -0.826 -7.853 10.044 1.00 87.69 158 ILE A O 1
ATOM 1246 N N . ARG A 1 159 ? -0.973 -9.554 8.599 1.00 85.31 159 ARG A N 1
ATOM 1247 C CA . ARG A 1 159 ? -1.484 -10.505 9.594 1.00 85.31 159 ARG A CA 1
ATOM 1248 C C . ARG A 1 159 ? -0.437 -10.816 10.658 1.00 85.31 159 ARG A C 1
ATOM 1250 O O . ARG A 1 159 ? -0.775 -10.860 11.838 1.00 85.31 159 ARG A O 1
ATOM 1257 N N . ASP A 1 160 ? 0.803 -11.046 10.248 1.00 85.06 160 ASP A N 1
ATOM 1258 C CA . ASP A 1 160 ? 1.897 -11.330 11.175 1.00 85.06 160 ASP A CA 1
ATOM 1259 C C . ASP A 1 160 ? 2.216 -10.100 12.035 1.00 85.06 160 ASP A C 1
ATOM 1261 O O . ASP A 1 160 ? 2.418 -10.233 13.244 1.00 85.06 160 ASP A O 1
ATOM 1265 N N . TYR A 1 161 ? 2.116 -8.899 11.454 1.00 83.00 161 TYR A N 1
ATOM 1266 C CA . TYR A 1 161 ? 2.167 -7.641 12.193 1.00 83.00 161 TYR A CA 1
ATOM 1267 C C . TYR A 1 161 ? 1.073 -7.564 13.269 1.00 83.00 161 TYR A C 1
ATOM 1269 O O . TYR A 1 161 ? 1.398 -7.419 14.448 1.00 83.00 161 TYR A O 1
ATOM 1277 N N . GLY A 1 162 ? -0.201 -7.745 12.903 1.00 79.75 162 GLY A N 1
ATOM 1278 C CA . GLY A 1 162 ? -1.318 -7.699 13.857 1.00 79.75 162 GLY A CA 1
ATOM 1279 C C . GLY A 1 162 ? -1.177 -8.731 14.984 1.00 79.75 162 GLY A C 1
ATOM 1280 O O . GLY A 1 162 ? -1.316 -8.400 16.160 1.00 79.75 162 GLY A O 1
ATOM 1281 N N . ARG A 1 163 ? -0.770 -9.967 14.654 1.00 78.81 163 ARG A N 1
ATOM 1282 C CA . ARG A 1 163 ? -0.500 -11.024 15.648 1.00 78.81 163 ARG A CA 1
ATOM 1283 C C . ARG A 1 163 ? 0.587 -10.634 16.644 1.00 78.81 163 ARG A C 1
ATOM 1285 O O . ARG A 1 163 ? 0.422 -10.886 17.834 1.00 78.81 163 ARG A O 1
ATOM 1292 N N . SER A 1 164 ? 1.672 -10.012 16.178 1.00 78.00 164 SER A N 1
ATOM 1293 C CA . SER A 1 164 ? 2.760 -9.556 17.056 1.00 78.00 164 SER A CA 1
ATOM 1294 C C . SER A 1 164 ? 2.308 -8.489 18.064 1.00 78.00 164 SER A C 1
ATOM 1296 O O . SER A 1 164 ? 2.936 -8.325 19.107 1.00 78.00 164 SER A O 1
ATOM 1298 N N . ARG A 1 165 ? 1.196 -7.800 17.776 1.00 72.00 165 ARG A N 1
ATOM 1299 C CA . ARG A 1 165 ? 0.582 -6.766 18.617 1.00 72.00 165 ARG A CA 1
ATOM 1300 C C . ARG A 1 165 ? -0.622 -7.247 19.435 1.00 72.00 165 ARG A C 1
ATOM 1302 O O . ARG A 1 165 ? -1.197 -6.442 20.151 1.00 72.00 165 ARG A O 1
ATOM 1309 N N . GLN A 1 166 ? -0.986 -8.533 19.364 1.00 66.31 166 GLN A N 1
ATOM 1310 C CA . GLN A 1 166 ? -2.245 -9.076 19.912 1.00 66.31 166 GLN A CA 1
ATOM 1311 C C . GLN A 1 166 ? -3.515 -8.430 19.317 1.00 66.31 166 GLN A C 1
ATOM 1313 O O . GLN A 1 166 ? -4.605 -8.583 19.862 1.00 66.31 166 GLN A O 1
ATOM 1318 N N . GLU A 1 167 ? -3.396 -7.777 18.160 1.00 57.94 167 GLU A N 1
ATOM 1319 C CA . GLU A 1 167 ? -4.515 -7.179 17.439 1.00 57.94 167 GLU A CA 1
ATOM 1320 C C . GLU A 1 167 ? -5.208 -8.232 16.556 1.00 57.94 167 GLU A C 1
ATOM 1322 O O . GLU A 1 167 ? -4.586 -9.034 15.847 1.00 57.94 167 GLU A O 1
ATOM 1327 N N . LYS A 1 168 ? -6.539 -8.214 16.559 1.00 55.78 168 LYS A N 1
ATOM 1328 C CA . LYS A 1 168 ? -7.391 -8.910 15.598 1.00 55.78 168 LYS A CA 1
ATOM 1329 C C . LYS A 1 168 ? -7.391 -8.119 14.286 1.00 55.78 168 LYS A C 1
ATOM 1331 O O . LYS A 1 168 ? -8.042 -7.088 14.142 1.00 55.78 168 LYS A O 1
ATOM 1336 N N . ALA A 1 169 ? -6.691 -8.626 13.276 1.00 52.47 169 ALA A N 1
ATOM 1337 C CA . ALA A 1 169 ? -6.743 -8.029 11.944 1.00 52.47 169 ALA A CA 1
ATOM 1338 C C . ALA A 1 169 ? -8.164 -8.141 11.355 1.00 52.47 169 ALA A C 1
ATOM 1340 O O . ALA A 1 169 ? -8.630 -9.247 11.068 1.00 52.47 169 ALA A O 1
ATOM 1341 N N . LEU A 1 170 ? -8.841 -7.007 11.145 1.00 49.81 170 LEU A N 1
ATOM 1342 C CA . LEU A 1 170 ? -10.086 -6.946 10.383 1.00 49.81 170 LEU A CA 1
ATOM 1343 C C . LEU A 1 170 ? -9.778 -6.515 8.954 1.00 49.81 170 LEU A C 1
ATOM 1345 O O . LEU A 1 170 ? -9.469 -5.362 8.661 1.00 49.81 170 LEU A O 1
ATOM 1349 N N . LEU A 1 171 ? -9.924 -7.459 8.031 1.00 45.25 171 LEU A N 1
ATOM 1350 C CA . LEU A 1 171 ? -9.838 -7.172 6.611 1.00 45.25 171 LEU A CA 1
ATOM 1351 C C . LEU A 1 171 ? -11.171 -6.578 6.135 1.00 45.25 171 LEU A C 1
ATOM 1353 O O . LEU A 1 171 ? -12.093 -7.315 5.802 1.00 45.25 171 LEU A O 1
ATOM 1357 N N . SER A 1 172 ? -11.278 -5.251 6.101 1.00 40.00 172 SER A N 1
ATOM 1358 C CA . SER A 1 172 ? -12.376 -4.568 5.407 1.00 40.00 172 SER A CA 1
ATOM 1359 C C . SER A 1 172 ? -11.886 -4.108 4.037 1.00 40.00 172 SER A C 1
ATOM 1361 O O . SER A 1 172 ? -11.327 -3.027 3.907 1.00 40.00 172 SER A O 1
ATOM 1363 N N . LEU A 1 173 ? -12.051 -4.936 3.001 1.00 37.47 173 LEU A N 1
ATOM 1364 C CA . LEU A 1 173 ? -11.740 -4.523 1.630 1.00 37.47 173 LEU A CA 1
ATOM 1365 C C . LEU A 1 173 ? -12.898 -3.664 1.094 1.00 37.47 173 LEU A C 1
ATOM 1367 O O . LEU A 1 173 ? -13.930 -4.193 0.682 1.00 37.47 173 LEU A O 1
ATOM 1371 N N . TYR A 1 174 ? -12.743 -2.339 1.097 1.00 36.50 174 TYR A N 1
ATOM 1372 C CA . TYR A 1 174 ? -13.721 -1.443 0.475 1.00 36.50 174 TYR A CA 1
ATOM 1373 C C . TYR A 1 174 ? -13.517 -1.387 -1.039 1.00 36.50 174 TYR A C 1
ATOM 1375 O O . TYR A 1 174 ? -12.764 -0.568 -1.557 1.00 36.50 174 TYR A O 1
ATOM 1383 N N . LEU A 1 175 ? -14.253 -2.229 -1.764 1.00 31.88 175 LEU A N 1
ATOM 1384 C CA . LEU A 1 175 ? -14.549 -1.998 -3.176 1.00 31.88 175 LEU A CA 1
ATOM 1385 C C . LEU A 1 175 ? -15.791 -1.103 -3.249 1.00 31.88 175 LEU A C 1
ATOM 1387 O O . LEU A 1 175 ? -16.920 -1.573 -3.110 1.00 31.88 175 LEU A O 1
ATOM 1391 N N . LYS A 1 176 ? -15.597 0.206 -3.435 1.00 31.66 176 LYS A N 1
ATOM 1392 C CA . LYS A 1 176 ? -16.701 1.142 -3.694 1.00 31.66 176 LYS A CA 1
ATOM 1393 C C . LYS A 1 176 ? -17.314 0.773 -5.054 1.00 31.66 176 LYS A C 1
ATOM 1395 O O . LYS A 1 176 ? -16.681 1.002 -6.081 1.00 31.66 176 LYS A O 1
ATOM 1400 N N . LYS A 1 177 ? -18.492 0.137 -5.066 1.00 29.53 177 LYS A N 1
ATOM 1401 C CA . LYS A 1 177 ? -19.307 -0.052 -6.280 1.00 29.53 177 LYS A CA 1
ATOM 1402 C C . LYS A 1 177 ? -20.147 1.206 -6.541 1.00 29.53 177 LYS A C 1
ATOM 1404 O O . LYS A 1 177 ? -20.661 1.776 -5.574 1.00 29.53 177 LYS A O 1
ATOM 1409 N N . PRO A 1 178 ? -20.353 1.602 -7.808 1.00 33.88 178 PRO A N 1
ATOM 1410 C CA . PRO A 1 178 ? -21.332 2.617 -8.150 1.00 33.88 178 PRO A CA 1
ATOM 1411 C C . PRO A 1 178 ? -22.728 1.978 -8.108 1.00 33.88 178 PRO A C 1
ATOM 1413 O O . PRO A 1 178 ? -22.991 0.996 -8.790 1.00 33.88 178 PRO A O 1
ATOM 1416 N N . ASN A 1 179 ? -23.599 2.532 -7.266 1.00 31.14 179 ASN A N 1
ATOM 1417 C CA . ASN A 1 179 ? -25.054 2.341 -7.229 1.00 31.14 179 ASN A CA 1
ATOM 1418 C C . ASN A 1 179 ? -25.614 0.903 -7.081 1.00 31.14 179 ASN A C 1
ATOM 1420 O O . ASN A 1 179 ? -25.672 0.113 -8.012 1.00 31.14 179 ASN A O 1
ATOM 1424 N N . ALA A 1 180 ? -26.164 0.655 -5.884 1.00 30.20 180 ALA A N 1
ATOM 1425 C CA . ALA A 1 180 ? -27.197 -0.335 -5.552 1.00 30.20 180 ALA A CA 1
ATOM 1426 C C . ALA A 1 180 ? -26.917 -1.822 -5.866 1.00 30.20 180 ALA A C 1
ATOM 1428 O O . ALA A 1 180 ? -27.311 -2.350 -6.898 1.00 30.20 180 ALA A O 1
ATOM 1429 N N . ALA A 1 181 ? -26.336 -2.521 -4.888 1.00 23.03 181 ALA A N 1
ATOM 1430 C CA . ALA A 1 181 ? -26.871 -3.746 -4.272 1.00 23.03 181 ALA A CA 1
ATOM 1431 C C . ALA A 1 181 ? -25.806 -4.292 -3.312 1.00 23.03 181 ALA A C 1
ATOM 1433 O O . ALA A 1 181 ? -24.676 -4.591 -3.700 1.00 23.03 181 ALA A O 1
ATOM 1434 N N . ILE A 1 182 ? -26.165 -4.357 -2.035 1.00 35.56 182 ILE A N 1
ATOM 1435 C CA . ILE A 1 182 ? -25.354 -4.934 -0.967 1.00 35.56 182 ILE A CA 1
ATOM 1436 C C . ILE A 1 182 ? -25.216 -6.433 -1.232 1.00 35.56 182 ILE A C 1
ATOM 1438 O O . ILE A 1 182 ? -26.226 -7.118 -1.188 1.00 35.56 182 ILE A O 1
ATOM 1442 N N . GLU A 1 183 ? -23.993 -6.925 -1.438 1.00 25.30 183 GLU A N 1
ATOM 1443 C CA . GLU A 1 183 ? -23.513 -8.175 -0.830 1.00 25.30 183 GLU A CA 1
ATOM 1444 C C . GLU A 1 183 ? -22.000 -8.322 -1.058 1.00 25.30 183 GLU A C 1
ATOM 1446 O O . GLU A 1 183 ? -21.537 -8.738 -2.117 1.00 25.30 183 GLU A O 1
ATOM 1451 N N . ILE A 1 184 ? -21.201 -7.987 -0.047 1.00 28.52 184 ILE A N 1
ATOM 1452 C CA . ILE A 1 184 ? -19.971 -8.740 0.200 1.00 28.52 184 ILE A CA 1
ATOM 1453 C C . ILE A 1 184 ? -20.147 -9.316 1.595 1.00 28.52 184 ILE A C 1
ATOM 1455 O O . ILE A 1 184 ? -19.755 -8.729 2.600 1.00 28.52 184 ILE A O 1
ATOM 1459 N N . GLN A 1 185 ? -20.796 -10.478 1.649 1.00 22.55 185 GLN A N 1
ATOM 1460 C CA . GLN A 1 185 ? -20.657 -11.404 2.760 1.00 22.55 185 GLN A CA 1
ATOM 1461 C C . GLN A 1 185 ? -19.185 -11.842 2.808 1.00 22.55 185 GLN A C 1
ATOM 1463 O O . GLN A 1 185 ? -18.807 -12.901 2.313 1.00 22.55 185 GLN A O 1
ATOM 1468 N N . MET A 1 186 ? -18.311 -11.040 3.413 1.00 27.75 186 MET A N 1
ATOM 1469 C CA . MET A 1 186 ? -17.039 -11.563 3.893 1.00 27.75 186 MET A CA 1
ATOM 1470 C C . MET A 1 186 ? -17.320 -12.303 5.198 1.00 27.75 186 MET A C 1
ATOM 1472 O O . MET A 1 186 ? -17.088 -11.817 6.302 1.00 27.75 186 MET A O 1
ATOM 1476 N N . ARG A 1 187 ? -17.802 -13.543 5.051 1.00 22.48 187 ARG A N 1
ATOM 1477 C CA . ARG A 1 187 ? -17.463 -14.613 5.989 1.00 22.48 187 ARG A CA 1
ATOM 1478 C C . ARG A 1 187 ? -15.944 -14.798 5.935 1.00 22.48 187 ARG A C 1
ATOM 1480 O O . ARG A 1 187 ? -15.440 -15.705 5.288 1.00 22.48 187 ARG A O 1
ATOM 1487 N N . LEU A 1 188 ? -15.214 -13.927 6.621 1.00 25.34 188 LEU A N 1
ATOM 1488 C CA . LEU A 1 188 ? -13.887 -14.237 7.138 1.00 25.34 188 LEU A CA 1
ATOM 1489 C C . LEU A 1 188 ? -13.986 -14.388 8.661 1.00 25.34 188 LEU A C 1
ATOM 1491 O O . LEU A 1 188 ? -13.189 -13.857 9.425 1.00 25.34 188 LEU A O 1
ATOM 1495 N N . TRP A 1 189 ? -14.999 -15.136 9.104 1.00 18.94 189 TRP A N 1
ATOM 1496 C CA . TRP A 1 189 ? -14.865 -15.916 10.324 1.00 18.94 189 TRP A CA 1
ATOM 1497 C C . TRP A 1 189 ? -13.810 -16.983 10.035 1.00 18.94 189 TRP A C 1
ATOM 1499 O O . TRP A 1 189 ? -14.017 -17.817 9.161 1.00 18.94 189 TRP A O 1
ATOM 1509 N N . ILE A 1 190 ? -12.669 -16.893 10.716 1.00 27.97 190 ILE A N 1
ATOM 1510 C CA . ILE A 1 190 ? -11.842 -18.024 11.159 1.00 27.97 190 ILE A CA 1
ATOM 1511 C C . ILE A 1 190 ?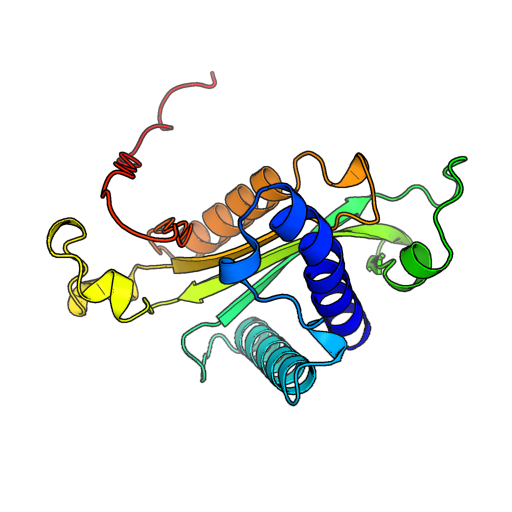 -11.958 -19.276 10.268 1.00 27.97 190 ILE A C 1
ATOM 1513 O O . ILE A 1 190 ? -12.683 -20.201 10.607 1.00 27.97 190 ILE A O 1
ATOM 1517 N N . ILE A 1 191 ? -11.207 -19.346 9.169 1.00 23.62 191 ILE A N 1
ATOM 1518 C CA . ILE A 1 191 ? -10.752 -20.627 8.608 1.00 23.62 191 ILE A CA 1
ATOM 1519 C C . ILE A 1 191 ? -9.333 -20.405 8.092 1.00 23.62 191 ILE A C 1
ATOM 1521 O O . ILE A 1 191 ? -9.135 -19.847 7.022 1.00 23.62 191 ILE A O 1
ATOM 1525 N N . TYR A 1 192 ? -8.355 -20.699 8.944 1.00 23.42 192 TYR A N 1
ATOM 1526 C CA . TYR A 1 192 ? -7.121 -21.444 8.644 1.00 23.42 192 TYR A CA 1
ATOM 1527 C C . TYR A 1 192 ? -6.364 -21.626 9.979 1.00 23.42 192 TYR A C 1
ATOM 1529 O O . TYR A 1 192 ? -5.226 -21.201 10.155 1.00 23.42 192 TYR A O 1
ATOM 1537 N N . SER A 1 193 ? -7.058 -22.214 10.959 1.00 27.41 193 SER A N 1
ATOM 1538 C CA . SER A 1 193 ? -6.491 -23.330 11.720 1.00 27.41 193 SER A CA 1
ATOM 1539 C C . SER A 1 193 ? -7.059 -24.583 11.056 1.00 27.41 193 SER A C 1
ATOM 1541 O O . SER A 1 193 ? -8.256 -24.604 10.782 1.00 27.41 193 SER A O 1
ATOM 1543 N N . ALA A 1 194 ? -6.207 -25.576 10.799 1.00 27.66 194 ALA A N 1
ATOM 1544 C CA . ALA A 1 194 ? -6.449 -26.797 10.017 1.00 27.66 194 ALA A CA 1
ATOM 1545 C C . ALA A 1 194 ? -6.392 -26.621 8.488 1.00 27.66 194 ALA A C 1
ATOM 1547 O O . ALA A 1 194 ? -7.407 -26.448 7.822 1.00 27.66 194 ALA A O 1
ATOM 1548 N N . CYS A 1 195 ? -5.173 -26.665 7.947 1.00 25.83 195 CYS A N 1
ATOM 1549 C CA . CYS A 1 195 ? -4.768 -27.547 6.839 1.00 25.83 195 CYS A CA 1
ATOM 1550 C C . CYS A 1 195 ? -3.380 -27.110 6.361 1.00 25.83 195 CYS A C 1
ATOM 1552 O O . CYS A 1 195 ? -3.271 -26.308 5.442 1.00 25.83 195 CYS A O 1
ATOM 1554 N N . PHE A 1 196 ? -2.356 -27.581 7.065 1.00 23.38 196 PHE A N 1
ATOM 1555 C CA . PHE A 1 196 ? -1.067 -28.024 6.533 1.00 23.38 196 PHE A CA 1
ATOM 1556 C C . PHE A 1 196 ? -0.414 -28.790 7.690 1.00 23.38 196 PHE A C 1
ATOM 1558 O O . PHE A 1 196 ? 0.178 -28.193 8.590 1.00 23.38 196 PHE A O 1
ATOM 1565 N N . GLU A 1 197 ? -0.698 -30.094 7.727 1.00 28.50 197 GLU A N 1
ATOM 1566 C CA . GLU A 1 197 ? 0.350 -31.078 8.022 1.00 28.50 197 GLU A CA 1
ATOM 1567 C C . GLU A 1 197 ? 1.357 -31.068 6.864 1.00 28.50 197 GLU A C 1
ATOM 1569 O O . GLU A 1 197 ? 0.919 -30.797 5.716 1.00 28.50 197 GLU A O 1
#

pLDDT: mean 72.17, std 20.05, range [18.94, 92.12]

Sequence (197 aa):
MERDITFIVSTFDSTLQFLDVIGSHEQWGSIPFYQRGDFSKEMLMGLQHSEEYRLTGRSNVNGLRIFIVGIEYPGESTEPCNGEIHSHLHVAADGRHYLPIGFAFTRENWAPASVKSQPHLQILEANLGDFLHLEAIVADTHVGSLRRGAGVALIRGIRDYGRSRQEKALLSLYLKKPNAAIEIQMRLWIIYSACFE

Organism: NCBI:txid1132637

Radius of gyration: 18.03 Å; chains: 1; bounding box: 51×50×43 Å